Protein AF-A0A1V9YUQ1-F1 (afdb_monomer)

Organism: Achlya hypogyna (NCBI:txid1202772)

Mean predicted aligned error: 19.49 Å

Secondary structure (DSSP, 8-state):
---PPPPPPP-PPPPPPPPPPPPPPP---------------------PPEEEE-B--STT--EEEE-TTS-EEEE---SSTTTEEEE--GGGSEEEEEETTEEEEEETTEEEEESSPPSSGGGG-EEEETTTTEEEETTTTTEEEEE-S-STT-BEEEEE--TT-GGG-EEEETTTTEEEESS-TTEEEEE-TTT--EEEEE--TT-GGG--EEEETT--S---------------------PPPPPPPPPPPPPPPPPPPPPPPPPPPPP-----PPPPPPP--------------

pLDDT: mean 73.44, std 23.53, range [33.31, 98.56]

Solvent-accessible surface area (backbone atoms only — not comparable to full-atom values): 19400 Å² total; per-residue (Å²): 137,89,81,89,77,83,79,84,80,83,79,79,78,83,82,78,76,86,76,80,73,81,76,75,79,75,82,72,78,77,73,71,74,74,70,75,68,79,80,73,72,69,70,86,66,79,89,74,59,56,68,46,66,53,70,50,90,64,95,81,55,32,14,49,25,48,46,98,87,68,47,82,42,82,36,81,71,55,94,44,83,48,23,46,44,72,50,67,63,60,53,73,43,53,25,36,44,25,49,85,86,22,36,44,29,40,60,89,61,49,45,34,56,38,75,64,84,60,98,42,80,43,19,36,30,30,22,53,18,83,86,80,14,32,44,26,32,56,57,55,84,54,17,19,42,25,55,77,37,99,48,82,71,15,45,40,40,56,39,80,65,51,97,84,44,64,54,32,27,45,41,77,38,82,91,56,18,31,39,24,31,60,87,45,63,60,34,17,48,25,46,38,89,85,79,30,26,44,22,27,32,72,64,47,81,82,40,68,56,30,33,44,47,80,43,59,72,79,62,72,83,65,80,75,79,76,84,76,87,73,90,74,92,80,83,91,79,86,89,81,92,80,81,83,82,86,81,81,86,81,82,80,87,78,82,85,82,80,85,80,87,78,81,87,79,83,80,83,78,89,78,86,82,83,86,76,90,81,82,88,82,85,83,80,87,78,89,80,88,83,82,85,78,88,82,89,130

Nearest PDB structures (foldseek):
  4d0z-assembly5_F  TM=8.436E-01  e=1.041E-06  Homo sapiens
  6nqt-assembly1_A  TM=8.302E-01  e=8.835E-07  Homo sapiens
  3d7w-assembly1_B  TM=7.126E-01  e=7.098E-07  Viscum album
  2r9k-assembly1_B  TM=7.081E-01  e=2.789E-06  Viscum album
  8v9q-assembly1_A  TM=7.950E-01  e=8.335E-06  Mus musculus

InterPro domains:
  IPR000772 Ricin B, lectin domain [PF00652] (132-212)
  IPR035992 Ricin B-like lectins [SSF50370] (126-214)

Foldseek 3Di:
DDDDDDDDDDDDDDDDDDDDDPPDPDDDPPPPPPPPPPPCLPPPPDFDWDKDWAWDDDDVIWTFFADPVRDTDTHHDDPDPRGIDTDGQQQPFKKWKALVQWTFFADQWFTFTGNDDHPDPQRRIWGQHQVLQWIFGRVHSGFTWFQPAPDAQTAIITHRDDSPDQRRHWHADPVLQWIARPVRRQWTWFQDPPPRHIGTHGDDSPDSRGHMDIGGPPPPPDPPVPPPPDDDDDDDDDDDDDDDDDDDDDDDDDDDDDDDDDDDDDDDDDDDDDDDDDDDDDDDDDDDDDDDDDDDD

Sequence (297 aa):
MPAQTPLPRATLPPTPAPSESPRLPEARPTTQMATAAPRHMYPIEVVTAATGILISHGRGAKCIGISDDGSVTLTMCGFGPTTIFSLRAVGTEEVVVRQGAATLVNDYGLLRVTTAQPPSVDAGLWFFDVLARTVRSKANGDACLELVVDAVGGLVETRLCDASNVMQQWLYNDRTGQFSHFLKAVMCLSTNVRTRGLEVQFCNAHASAQRWTIDLVHATRGASVDGDDSGEDDDGQREATKTPPPQPPTPAPDTPPVAAELPPRLTPSPAEVKTTPIPPVTVVSRATSIECKDNVH

Radius of gyration: 36.29 Å; Cα contacts (8 Å, |Δi|>4): 405; chains: 1; bounding box: 76×79×139 Å

Structure (mmCIF, N/CA/C/O backbone):
data_AF-A0A1V9YUQ1-F1
#
_entry.id   AF-A0A1V9YUQ1-F1
#
loop_
_atom_site.group_PDB
_atom_site.id
_atom_site.type_symbol
_atom_site.label_atom_id
_atom_site.label_alt_id
_atom_site.label_comp_id
_atom_site.label_asym_id
_atom_site.label_entity_id
_atom_site.label_seq_id
_atom_site.pdbx_PDB_ins_code
_atom_site.Cartn_x
_atom_site.Cartn_y
_atom_site.Cartn_z
_atom_site.occupancy
_atom_site.B_iso_or_equiv
_atom_site.auth_seq_id
_atom_site.auth_comp_id
_atom_site.auth_asym_id
_atom_site.auth_atom_id
_atom_site.pdbx_PDB_model_num
ATOM 1 N N . MET A 1 1 ? -11.811 15.354 101.390 1.00 39.78 1 MET A N 1
ATOM 2 C CA . MET A 1 1 ? -10.870 16.473 101.149 1.00 39.78 1 MET A CA 1
ATOM 3 C C . MET A 1 1 ? -9.455 15.896 101.214 1.00 39.78 1 MET A C 1
ATOM 5 O O . MET A 1 1 ? -9.250 15.017 102.040 1.00 39.78 1 MET A O 1
ATOM 9 N N . PRO A 1 2 ? -8.565 16.237 100.270 1.00 49.75 2 PRO A N 1
ATOM 10 C CA . PRO A 1 2 ? -7.608 15.305 99.666 1.00 49.75 2 PRO A CA 1
ATOM 11 C C . PRO A 1 2 ? -6.228 15.303 100.341 1.00 49.75 2 PRO A C 1
ATOM 13 O O . PRO A 1 2 ? -5.816 16.306 100.910 1.00 49.75 2 PRO A O 1
ATOM 16 N N . ALA A 1 3 ? -5.474 14.217 100.175 1.00 48.25 3 ALA A N 1
ATOM 17 C CA . ALA A 1 3 ? -4.014 14.240 100.237 1.00 48.25 3 ALA A CA 1
ATOM 18 C C . ALA A 1 3 ? -3.486 13.290 99.156 1.00 48.25 3 ALA A C 1
ATOM 20 O O . ALA A 1 3 ? -3.686 12.079 99.216 1.00 48.25 3 ALA A O 1
ATOM 21 N N . GLN A 1 4 ? -2.915 13.880 98.108 1.00 51.59 4 GLN A N 1
ATOM 22 C CA . GLN A 1 4 ? -2.405 13.193 96.926 1.00 51.59 4 GLN A CA 1
ATOM 23 C C . GLN A 1 4 ? -1.169 12.368 97.295 1.00 51.59 4 GLN A C 1
ATOM 25 O O . GLN A 1 4 ? -0.211 12.890 97.861 1.00 51.59 4 GLN A O 1
ATOM 30 N N . THR A 1 5 ? -1.189 11.079 96.967 1.00 60.31 5 THR A N 1
ATOM 31 C CA . THR A 1 5 ? -0.031 10.188 97.085 1.00 60.31 5 THR A CA 1
ATOM 32 C C . THR A 1 5 ? 0.777 10.242 95.779 1.00 60.31 5 THR A C 1
ATOM 34 O O . THR A 1 5 ? 0.167 10.173 94.710 1.00 60.31 5 THR A O 1
ATOM 37 N N . PRO A 1 6 ? 2.117 10.371 95.809 1.00 63.19 6 PRO A N 1
ATOM 38 C CA . PRO A 1 6 ? 2.912 10.505 94.590 1.00 63.19 6 PRO A CA 1
ATOM 39 C C . PRO A 1 6 ? 3.039 9.166 93.853 1.00 63.19 6 PRO A C 1
ATOM 41 O O . PRO A 1 6 ? 3.346 8.141 94.460 1.00 63.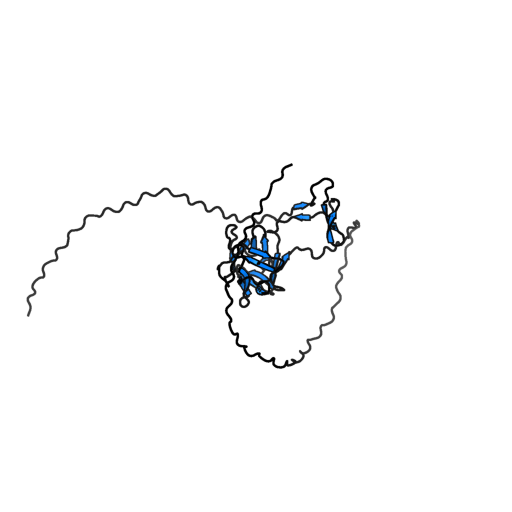19 6 PRO A O 1
ATOM 44 N N . LEU A 1 7 ? 2.848 9.186 92.533 1.00 65.62 7 LEU A N 1
ATOM 45 C CA . LEU A 1 7 ? 3.138 8.058 91.644 1.00 65.62 7 LEU A CA 1
ATOM 46 C C . LEU A 1 7 ? 4.659 7.807 91.554 1.00 65.62 7 LEU A C 1
ATOM 48 O O . LEU A 1 7 ? 5.429 8.769 91.473 1.00 65.62 7 LEU A O 1
ATOM 52 N N . PRO A 1 8 ? 5.114 6.541 91.518 1.00 63.94 8 PRO A N 1
ATOM 53 C CA . PRO A 1 8 ? 6.518 6.217 91.312 1.00 63.94 8 PRO A CA 1
ATOM 54 C C . PRO A 1 8 ? 6.967 6.527 89.876 1.00 63.94 8 PRO A C 1
ATOM 56 O O . PRO A 1 8 ? 6.250 6.317 88.898 1.00 63.94 8 PRO A O 1
ATOM 59 N N . ARG A 1 9 ? 8.192 7.047 89.782 1.00 57.47 9 ARG A N 1
ATOM 60 C CA . ARG A 1 9 ? 8.869 7.498 88.562 1.00 57.47 9 ARG A CA 1
ATOM 61 C C . ARG A 1 9 ? 9.203 6.312 87.653 1.00 57.47 9 ARG A C 1
ATOM 63 O O . ARG A 1 9 ? 9.803 5.341 88.103 1.00 57.47 9 ARG A O 1
ATOM 70 N N . ALA A 1 10 ? 8.845 6.429 86.377 1.00 53.06 10 ALA A N 1
ATOM 71 C CA . ALA A 1 10 ? 9.145 5.452 85.337 1.00 53.06 10 ALA A CA 1
ATOM 72 C C . ALA A 1 10 ? 10.662 5.265 85.148 1.00 53.06 10 ALA A C 1
ATOM 74 O O . ALA A 1 10 ? 11.395 6.231 84.923 1.00 53.06 10 ALA A O 1
ATOM 75 N N . THR A 1 11 ? 11.119 4.016 85.212 1.00 60.09 11 THR A N 1
ATOM 76 C CA . THR A 1 11 ? 12.475 3.606 84.840 1.00 60.09 11 THR A CA 1
ATOM 77 C C . THR A 1 11 ? 12.542 3.491 83.317 1.00 60.09 11 THR A C 1
ATOM 79 O O . THR A 1 11 ? 11.836 2.676 82.725 1.00 60.09 11 THR A O 1
ATOM 82 N N . LEU A 1 12 ? 13.354 4.330 82.672 1.00 62.16 12 LEU A N 1
ATOM 83 C CA . LEU A 1 12 ? 13.629 4.237 81.237 1.00 62.16 12 LEU A CA 1
ATOM 84 C C . LEU A 1 12 ? 14.420 2.948 80.933 1.00 62.16 12 LEU A C 1
ATOM 86 O O . LEU A 1 12 ? 15.322 2.606 81.703 1.00 62.16 12 LEU A O 1
ATOM 90 N N . PRO A 1 13 ? 14.121 2.237 79.831 1.00 69.38 13 PRO A N 1
ATOM 91 C CA . PRO A 1 13 ? 14.938 1.117 79.379 1.00 69.38 13 PRO A CA 1
ATOM 92 C C . PRO A 1 13 ? 16.321 1.600 78.900 1.00 69.38 13 PRO A C 1
ATOM 94 O O . PRO A 1 13 ? 16.459 2.754 78.483 1.00 69.38 13 PRO A O 1
ATOM 97 N N . PRO A 1 14 ? 17.351 0.736 78.951 1.00 66.25 14 PRO A N 1
ATOM 98 C CA . PRO A 1 14 ? 18.697 1.085 78.513 1.00 66.25 14 PRO A CA 1
ATOM 99 C C . PRO A 1 14 ? 18.729 1.421 77.018 1.00 66.25 14 PRO A C 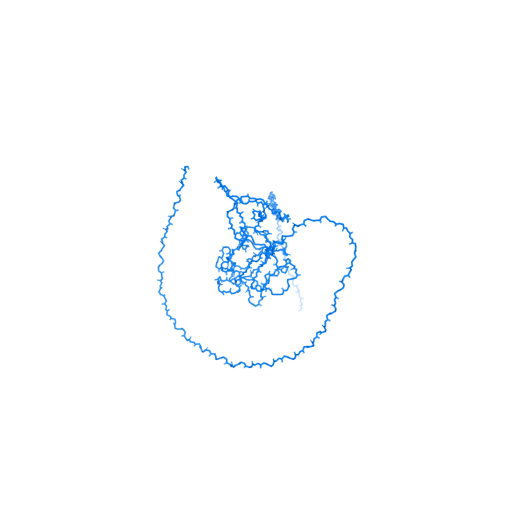1
ATOM 101 O O . PRO A 1 14 ? 18.134 0.728 76.192 1.00 66.25 14 PRO A O 1
ATOM 104 N N . THR A 1 15 ? 19.460 2.484 76.687 1.00 65.31 15 THR A N 1
ATOM 105 C CA . THR A 1 15 ? 19.772 2.909 75.321 1.00 65.31 15 THR A CA 1
ATOM 106 C C . THR A 1 15 ? 20.403 1.752 74.535 1.00 65.31 15 THR A C 1
ATOM 108 O O . THR A 1 15 ? 21.435 1.233 74.971 1.00 65.31 15 THR A O 1
ATOM 111 N N . PRO A 1 16 ? 19.837 1.331 73.390 1.00 60.31 16 PRO A N 1
ATOM 112 C CA . PRO A 1 16 ? 20.486 0.350 72.532 1.00 60.31 16 PRO A CA 1
ATOM 113 C C . PRO A 1 16 ? 21.772 0.932 71.930 1.00 60.31 16 PRO A C 1
ATOM 115 O O . PRO A 1 16 ? 21.834 2.106 71.561 1.00 60.31 16 PRO A O 1
ATOM 118 N N . ALA A 1 17 ? 22.804 0.091 71.851 1.00 65.56 17 ALA A N 1
ATOM 119 C CA . ALA A 1 17 ? 24.072 0.399 71.199 1.00 65.56 17 ALA A CA 1
ATOM 120 C C . ALA A 1 17 ? 23.855 0.837 69.734 1.00 65.56 17 ALA A C 1
ATOM 122 O O . ALA A 1 17 ? 22.891 0.390 69.104 1.00 65.56 17 ALA A O 1
ATOM 123 N N . PRO A 1 18 ? 24.732 1.690 69.170 1.00 57.03 18 PRO A N 1
ATOM 124 C CA . PRO A 1 18 ? 24.619 2.101 67.778 1.00 57.03 18 PRO A CA 1
ATOM 125 C C . PRO A 1 18 ? 24.719 0.873 66.867 1.00 57.03 18 PRO A C 1
ATOM 127 O O . PRO A 1 18 ? 25.735 0.182 66.842 1.00 57.03 18 PRO A O 1
ATOM 130 N N . SER A 1 19 ? 23.641 0.607 66.129 1.00 53.19 19 SER A N 1
ATOM 131 C CA . SER A 1 19 ? 23.635 -0.356 65.033 1.00 53.19 19 SER A CA 1
ATOM 132 C C . SER A 1 19 ? 24.615 0.134 63.974 1.00 53.19 19 SER A C 1
ATOM 134 O O . SER A 1 19 ? 24.441 1.228 63.437 1.00 53.19 19 SER A O 1
ATOM 136 N N . GLU A 1 20 ? 25.638 -0.666 63.676 1.00 57.38 20 GLU A N 1
ATOM 137 C CA . GLU A 1 20 ? 26.467 -0.479 62.489 1.00 57.38 20 GLU A CA 1
ATOM 138 C C . GLU A 1 20 ? 25.556 -0.341 61.265 1.00 57.38 20 GLU A C 1
ATOM 140 O O . GLU A 1 20 ? 24.710 -1.198 60.992 1.00 57.38 20 GLU A O 1
ATOM 145 N N . SER A 1 21 ? 25.713 0.768 60.543 1.00 53.78 21 SER A N 1
ATOM 146 C CA . SER A 1 21 ? 25.089 0.963 59.241 1.00 53.78 21 SER A CA 1
ATOM 147 C C . SER A 1 21 ? 25.505 -0.178 58.308 1.00 53.78 21 SER A C 1
ATOM 149 O O . SER A 1 21 ? 26.702 -0.477 58.225 1.00 53.78 21 SER A O 1
ATOM 151 N N . PRO A 1 22 ? 24.572 -0.788 57.556 1.00 50.66 22 PRO A N 1
ATOM 152 C CA . PRO A 1 22 ? 24.933 -1.718 56.500 1.00 50.66 22 PRO A CA 1
ATOM 153 C C . PRO A 1 22 ? 25.871 -1.003 55.529 1.00 50.66 22 PRO A C 1
ATOM 155 O O . PRO A 1 22 ? 25.508 0.020 54.942 1.00 50.66 22 PRO A O 1
ATOM 158 N N . ARG A 1 23 ? 27.098 -1.514 55.382 1.00 51.88 23 ARG A N 1
ATOM 159 C CA . ARG A 1 23 ? 27.998 -1.052 54.325 1.00 51.88 23 ARG A CA 1
ATOM 160 C C . ARG A 1 23 ? 27.291 -1.274 52.996 1.00 51.88 23 ARG A C 1
ATOM 162 O O . ARG A 1 23 ? 26.879 -2.391 52.685 1.00 51.88 23 ARG A O 1
ATOM 169 N N . LEU A 1 24 ? 27.139 -0.183 52.253 1.00 50.16 24 LEU A N 1
ATOM 170 C CA . LEU A 1 24 ? 26.674 -0.186 50.877 1.00 50.16 24 LEU A CA 1
ATOM 171 C C . LEU A 1 24 ? 27.524 -1.207 50.097 1.00 50.16 24 LEU A C 1
ATOM 173 O O . LEU A 1 24 ? 28.753 -1.130 50.193 1.00 50.16 24 LEU A O 1
ATOM 177 N N . PRO A 1 25 ? 26.928 -2.169 49.372 1.00 51.88 25 PRO A N 1
ATOM 178 C CA . PRO A 1 25 ? 27.709 -3.040 48.514 1.00 51.88 25 PRO A CA 1
ATOM 179 C C . PRO A 1 25 ? 28.476 -2.180 47.511 1.00 51.88 25 PRO A C 1
ATOM 181 O O . PRO A 1 25 ? 27.928 -1.266 46.891 1.00 51.88 25 PRO A O 1
ATOM 184 N N . GLU A 1 26 ? 29.767 -2.472 47.421 1.00 53.81 26 GLU A N 1
ATOM 185 C CA . GLU A 1 26 ? 30.719 -1.850 46.520 1.00 53.81 26 GLU A CA 1
ATOM 186 C C . GLU A 1 26 ? 30.150 -1.831 45.100 1.00 53.81 26 GLU A C 1
ATOM 188 O O . GLU A 1 26 ? 29.621 -2.834 44.610 1.00 53.81 26 GLU A O 1
ATOM 193 N N . ALA A 1 27 ? 30.181 -0.649 44.480 1.00 48.31 27 ALA A N 1
ATOM 194 C CA . ALA A 1 27 ? 29.613 -0.412 43.167 1.00 48.31 27 ALA A CA 1
ATOM 195 C C . ALA A 1 27 ? 30.176 -1.435 42.176 1.00 48.31 27 ALA A C 1
ATOM 197 O O . ALA A 1 27 ? 31.354 -1.407 41.816 1.00 48.31 27 ALA A O 1
ATOM 198 N N . ARG A 1 28 ? 29.309 -2.350 41.732 1.00 47.81 28 ARG A N 1
ATOM 199 C CA . ARG A 1 28 ? 29.581 -3.223 40.594 1.00 47.81 28 ARG A CA 1
ATOM 200 C C . ARG A 1 28 ? 30.016 -2.322 39.429 1.00 47.81 28 ARG A C 1
ATOM 202 O O . ARG A 1 28 ? 29.334 -1.323 39.186 1.00 47.81 28 ARG A O 1
ATOM 209 N N . PRO A 1 29 ? 31.111 -2.646 38.715 1.00 45.50 29 PRO A N 1
ATOM 210 C CA . PRO A 1 29 ? 31.545 -1.858 37.574 1.00 45.50 29 PRO A CA 1
ATOM 211 C C . PRO A 1 29 ? 30.368 -1.707 36.621 1.00 45.50 29 PRO A C 1
ATOM 213 O O . PRO A 1 29 ? 29.722 -2.696 36.258 1.00 45.50 29 PRO A O 1
ATOM 216 N N . THR A 1 30 ? 30.068 -0.451 36.301 1.00 45.38 30 THR A N 1
ATOM 217 C CA . THR A 1 30 ? 29.031 -0.028 35.373 1.00 45.38 30 THR A CA 1
ATOM 218 C C . THR A 1 30 ? 29.108 -0.937 34.158 1.00 45.38 30 THR A C 1
ATOM 220 O O . THR A 1 30 ? 30.050 -0.854 33.371 1.00 45.38 30 THR A O 1
ATOM 223 N N . THR A 1 31 ? 28.144 -1.851 34.028 1.00 45.00 31 THR A N 1
ATOM 224 C CA . THR A 1 31 ? 27.883 -2.477 32.738 1.00 45.00 31 THR A CA 1
ATOM 225 C C . THR A 1 31 ? 27.603 -1.299 31.834 1.00 45.00 31 THR A C 1
ATOM 227 O O . THR A 1 31 ? 26.637 -0.573 32.074 1.00 45.00 31 THR A O 1
ATOM 230 N N . GLN A 1 32 ? 28.537 -1.033 30.916 1.00 43.88 32 GLN A N 1
ATOM 231 C CA . GLN A 1 32 ? 28.384 -0.036 29.872 1.00 43.88 32 GLN A CA 1
ATOM 232 C C . GLN A 1 32 ? 26.942 -0.135 29.407 1.00 43.88 32 GLN A C 1
ATOM 234 O O . GLN A 1 32 ? 26.506 -1.212 28.994 1.00 43.88 32 GLN A O 1
ATOM 239 N N . MET A 1 33 ? 26.193 0.961 29.557 1.00 42.88 33 MET A N 1
ATOM 240 C CA . MET A 1 33 ? 24.955 1.118 28.820 1.00 42.88 33 MET A CA 1
ATOM 241 C C . MET A 1 33 ? 25.338 0.773 27.393 1.00 42.88 33 MET A C 1
ATOM 243 O O . MET A 1 33 ? 26.149 1.486 26.799 1.00 42.88 33 MET A O 1
ATOM 247 N N . ALA A 1 34 ? 24.854 -0.372 26.907 1.00 39.72 34 ALA A N 1
ATOM 248 C CA . ALA A 1 34 ? 24.911 -0.683 25.500 1.00 39.72 34 ALA A CA 1
ATOM 249 C C . ALA A 1 34 ? 24.318 0.555 24.852 1.00 39.72 34 ALA A C 1
ATOM 251 O O . ALA A 1 34 ? 23.151 0.883 25.082 1.00 39.72 34 ALA A O 1
ATOM 252 N N . THR A 1 35 ? 25.189 1.327 24.209 1.00 38.41 35 THR A N 1
ATOM 253 C CA . THR A 1 35 ? 24.817 2.518 23.479 1.00 38.41 35 THR A CA 1
ATOM 254 C C . THR A 1 35 ? 23.703 2.035 22.583 1.00 38.41 35 THR A C 1
ATOM 256 O O . THR A 1 35 ? 23.938 1.152 21.757 1.00 38.41 35 THR A O 1
ATOM 259 N N . ALA A 1 36 ? 22.472 2.483 22.848 1.00 41.97 36 ALA A N 1
ATOM 260 C CA . ALA A 1 36 ? 21.371 2.207 21.954 1.00 41.97 36 ALA A CA 1
ATOM 261 C C . ALA A 1 36 ? 21.895 2.649 20.597 1.00 41.97 36 ALA A C 1
ATOM 263 O O . ALA A 1 36 ? 22.231 3.827 20.431 1.00 41.97 36 ALA A O 1
ATOM 264 N N . ALA A 1 37 ? 22.115 1.674 19.711 1.00 39.34 37 ALA A N 1
ATOM 265 C CA . ALA A 1 37 ? 22.625 1.947 18.387 1.00 39.34 37 ALA A CA 1
ATOM 266 C C . ALA A 1 37 ? 21.769 3.092 17.840 1.00 39.34 37 ALA A C 1
ATOM 268 O O . ALA A 1 37 ? 20.546 3.058 18.051 1.00 39.34 37 ALA A O 1
ATOM 269 N N . PRO A 1 38 ? 22.374 4.133 17.245 1.00 38.69 38 PRO A N 1
ATOM 270 C CA . PRO A 1 38 ? 21.596 5.199 16.646 1.00 38.69 38 PRO A CA 1
ATOM 271 C C . PRO A 1 38 ? 20.574 4.511 15.751 1.00 38.69 38 PRO A C 1
ATOM 273 O O . PRO A 1 38 ? 20.952 3.751 14.858 1.00 38.69 38 PRO A O 1
ATOM 276 N N . ARG A 1 39 ? 19.283 4.665 16.082 1.00 39.50 39 ARG A N 1
ATOM 277 C CA . ARG A 1 39 ? 18.199 4.168 15.242 1.00 39.50 39 ARG A CA 1
ATOM 278 C C . ARG A 1 39 ? 18.417 4.883 13.930 1.00 39.50 39 ARG A C 1
ATOM 280 O O . ARG A 1 39 ? 18.200 6.090 13.860 1.00 39.50 39 ARG A O 1
ATOM 287 N N . HIS A 1 40 ? 18.998 4.160 12.980 1.00 38.50 40 HIS A N 1
ATOM 288 C CA . HIS A 1 40 ? 19.374 4.672 11.683 1.00 38.50 40 HIS A CA 1
ATOM 289 C C . HIS A 1 40 ? 18.058 5.061 11.022 1.00 38.50 40 HIS A C 1
ATOM 291 O O . HIS A 1 40 ? 17.360 4.239 10.438 1.00 38.50 40 HIS A O 1
ATOM 297 N N . MET A 1 41 ? 17.674 6.321 11.211 1.00 39.66 41 MET A N 1
ATOM 298 C CA . MET A 1 41 ? 16.834 7.033 10.278 1.00 39.66 41 MET A CA 1
ATOM 299 C C . MET A 1 41 ? 17.629 6.922 8.988 1.00 39.66 41 MET A C 1
ATOM 301 O O . MET A 1 41 ? 18.693 7.534 8.862 1.00 39.66 41 MET A O 1
ATOM 305 N N . TYR A 1 42 ? 17.233 5.983 8.128 1.00 44.66 42 TYR A N 1
ATOM 306 C CA . TYR A 1 42 ? 17.828 5.899 6.811 1.00 44.66 42 TYR A CA 1
ATOM 307 C C . TYR A 1 42 ? 17.657 7.300 6.225 1.00 44.66 42 TYR A C 1
ATOM 309 O O . TYR A 1 42 ? 16.532 7.812 6.232 1.00 44.66 42 TYR A O 1
ATOM 317 N N . PRO A 1 43 ? 18.747 7.987 5.839 1.00 41.56 43 PRO A N 1
ATOM 318 C CA . PRO A 1 43 ? 18.586 9.209 5.079 1.00 41.56 43 PRO A CA 1
ATOM 319 C C . PRO A 1 43 ? 17.680 8.864 3.900 1.00 41.56 43 PRO A C 1
ATOM 321 O O . PRO A 1 43 ? 17.767 7.756 3.368 1.00 41.56 43 PRO A O 1
ATOM 324 N N . ILE A 1 44 ? 16.781 9.781 3.543 1.00 49.72 44 ILE A N 1
ATOM 325 C CA . ILE A 1 44 ? 16.002 9.680 2.312 1.00 49.72 44 ILE A CA 1
ATOM 326 C C . ILE A 1 44 ? 17.039 9.694 1.188 1.00 49.72 44 ILE A C 1
ATOM 328 O O . ILE A 1 44 ? 17.474 10.753 0.736 1.00 49.72 44 ILE A O 1
ATOM 332 N N . GLU A 1 45 ? 17.550 8.517 0.835 1.00 55.22 45 GLU A N 1
ATOM 333 C CA . GLU A 1 45 ? 18.467 8.360 -0.272 1.00 55.22 45 GLU A CA 1
ATOM 334 C C . GLU A 1 45 ? 17.693 8.789 -1.507 1.00 55.22 45 GLU A C 1
ATOM 336 O O . GLU A 1 45 ? 16.548 8.380 -1.721 1.00 55.22 45 GLU A O 1
ATOM 341 N N . VAL A 1 46 ? 18.295 9.683 -2.291 1.00 57.31 46 VAL A N 1
ATOM 342 C CA . VAL A 1 46 ? 17.729 10.087 -3.572 1.00 57.31 46 VAL A CA 1
ATOM 343 C C . VAL A 1 46 ? 17.464 8.804 -4.349 1.00 57.31 46 VAL A C 1
ATOM 345 O O . VAL A 1 46 ? 18.397 8.046 -4.620 1.00 57.31 46 VAL A O 1
ATOM 348 N N . VAL A 1 47 ? 16.192 8.541 -4.657 1.00 58.22 47 VAL A N 1
ATOM 349 C CA . VAL A 1 47 ? 15.783 7.324 -5.359 1.00 58.22 47 VAL A CA 1
ATOM 350 C C . VAL A 1 47 ? 16.393 7.373 -6.756 1.00 58.22 47 VAL A C 1
ATOM 352 O O . VAL A 1 47 ? 15.870 8.016 -7.666 1.00 58.22 47 VAL A O 1
ATOM 355 N N . THR A 1 48 ? 17.539 6.721 -6.920 1.00 65.06 48 THR A N 1
ATOM 356 C CA . THR A 1 48 ? 18.210 6.578 -8.207 1.00 65.06 48 THR A CA 1
ATOM 357 C C . THR A 1 48 ? 17.706 5.297 -8.854 1.00 65.06 48 THR A C 1
ATOM 359 O O . THR A 1 48 ? 17.765 4.216 -8.273 1.00 65.06 48 THR A O 1
ATOM 362 N N . ALA A 1 49 ? 17.136 5.425 -10.049 1.00 73.19 49 ALA A N 1
ATOM 363 C CA . ALA A 1 49 ? 16.709 4.277 -10.831 1.00 73.19 49 ALA A CA 1
ATOM 364 C C . ALA A 1 49 ? 17.854 3.873 -11.760 1.00 73.19 49 ALA A C 1
ATOM 366 O O . ALA A 1 49 ? 18.359 4.704 -12.519 1.00 73.19 49 ALA A O 1
ATOM 367 N N . ALA A 1 50 ? 18.262 2.607 -11.708 1.00 81.12 50 ALA A N 1
ATOM 368 C CA . ALA A 1 50 ? 19.191 2.079 -12.694 1.00 81.12 50 ALA A CA 1
ATOM 369 C C . ALA A 1 50 ? 18.433 1.906 -14.013 1.00 81.12 50 ALA A C 1
ATOM 371 O O . ALA A 1 50 ? 17.445 1.176 -14.066 1.00 81.12 50 ALA A O 1
ATOM 372 N N . THR A 1 51 ? 18.885 2.572 -15.069 1.00 86.88 51 THR A N 1
ATOM 373 C CA . THR A 1 51 ? 18.272 2.474 -16.397 1.00 86.88 51 THR A CA 1
ATOM 374 C C . THR A 1 51 ? 19.156 1.635 -17.307 1.00 86.88 51 THR A C 1
ATOM 376 O O . THR A 1 51 ? 20.366 1.855 -17.374 1.00 86.88 51 THR A O 1
ATOM 379 N N . GLY A 1 52 ? 18.573 0.666 -18.009 1.00 90.75 52 GLY A N 1
ATOM 380 C CA . GLY A 1 52 ? 19.335 -0.222 -18.878 1.00 90.75 52 GLY A CA 1
ATOM 381 C C . GLY A 1 52 ? 18.484 -1.243 -19.619 1.00 90.75 52 GLY A C 1
ATOM 382 O O . GLY A 1 52 ? 17.261 -1.156 -19.659 1.00 90.75 52 GLY A O 1
ATOM 383 N N . ILE A 1 53 ? 19.161 -2.216 -20.220 1.00 92.81 53 ILE A N 1
ATOM 384 C CA . ILE A 1 53 ? 18.554 -3.291 -21.008 1.00 92.81 53 ILE A CA 1
ATOM 385 C C . ILE A 1 53 ? 18.561 -4.602 -20.213 1.00 92.81 53 ILE A C 1
ATOM 387 O O . ILE A 1 53 ? 19.539 -4.928 -19.539 1.00 92.81 53 ILE A O 1
ATOM 391 N N . LEU A 1 54 ? 17.476 -5.373 -20.298 1.00 92.50 54 LEU A N 1
ATOM 392 C CA . LEU A 1 54 ? 17.357 -6.694 -19.670 1.00 92.50 54 LEU A CA 1
ATOM 393 C C . LEU A 1 54 ? 17.693 -7.769 -20.706 1.00 92.50 54 LEU A C 1
ATOM 395 O O . LEU A 1 54 ? 16.932 -7.966 -21.652 1.00 92.50 54 LEU A O 1
ATOM 399 N N . ILE A 1 55 ? 18.827 -8.453 -20.535 1.00 94.25 55 ILE A N 1
ATOM 400 C CA . ILE A 1 55 ? 19.389 -9.382 -21.526 1.00 94.25 55 ILE A CA 1
ATOM 401 C C . ILE A 1 55 ? 19.278 -10.830 -21.033 1.00 94.25 55 ILE A C 1
ATOM 403 O O . ILE A 1 55 ? 19.693 -11.149 -19.920 1.00 94.25 55 ILE A O 1
ATOM 407 N N . SER A 1 56 ? 18.783 -11.736 -21.878 1.00 93.00 56 SER A N 1
ATOM 408 C CA . SER A 1 56 ? 18.827 -13.177 -21.615 1.00 93.00 56 SER A CA 1
ATOM 409 C C . SER A 1 56 ? 20.265 -13.703 -21.688 1.00 93.00 56 SER A C 1
ATOM 411 O O . SER A 1 56 ? 20.977 -13.415 -22.653 1.00 93.00 56 SER A O 1
ATOM 413 N N . HIS A 1 57 ? 20.673 -14.556 -20.752 1.00 91.12 57 HIS A N 1
ATOM 414 C CA . HIS A 1 57 ? 21.988 -15.195 -20.802 1.00 91.12 57 HIS A CA 1
ATOM 415 C C . HIS A 1 57 ? 22.015 -16.3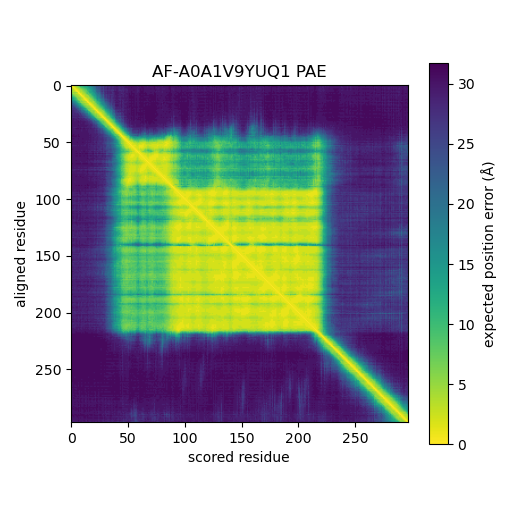63 -21.810 1.00 91.12 57 HIS A C 1
ATOM 417 O O . HIS A 1 57 ? 21.169 -17.253 -21.745 1.00 91.12 57 HIS A O 1
ATOM 423 N N . GLY A 1 58 ? 22.991 -16.388 -22.728 1.00 88.38 58 GLY A N 1
ATOM 424 C CA . GLY A 1 58 ? 23.196 -17.504 -23.663 1.00 88.38 58 GLY A CA 1
ATOM 425 C C . GLY A 1 58 ? 23.736 -17.100 -25.040 1.00 88.38 58 GLY A C 1
ATOM 426 O O . GLY A 1 58 ? 23.865 -15.920 -25.368 1.00 88.38 58 GLY A O 1
ATOM 427 N N . ARG A 1 59 ? 24.053 -18.100 -25.877 1.00 85.94 59 ARG A N 1
ATOM 428 C CA . ARG A 1 59 ? 24.402 -17.868 -27.290 1.00 85.94 59 ARG A CA 1
ATOM 429 C C . ARG A 1 59 ? 23.153 -17.395 -28.036 1.00 85.94 59 ARG A C 1
ATOM 431 O O . ARG A 1 59 ? 22.178 -18.132 -28.113 1.00 85.94 59 ARG A O 1
ATOM 438 N N . GLY A 1 60 ? 23.198 -16.180 -28.581 1.00 88.75 60 GLY A N 1
ATOM 439 C CA . GLY A 1 60 ? 22.044 -15.549 -29.235 1.00 88.75 60 GLY A CA 1
ATOM 440 C C . GLY A 1 60 ? 21.175 -14.711 -28.297 1.00 88.75 60 GLY A C 1
ATOM 441 O O . GLY A 1 60 ? 19.975 -14.602 -28.538 1.00 88.75 60 GLY A O 1
ATOM 442 N N . ALA A 1 61 ? 21.779 -14.149 -27.244 1.00 92.56 61 ALA A N 1
ATOM 443 C CA . ALA A 1 61 ? 21.141 -13.269 -26.274 1.00 92.56 61 ALA A CA 1
ATOM 444 C C . ALA A 1 61 ? 20.127 -12.297 -26.909 1.00 92.56 61 ALA A C 1
ATOM 446 O O . ALA A 1 61 ? 20.424 -11.589 -27.875 1.00 92.56 61 ALA A O 1
ATOM 447 N N . LYS A 1 62 ? 18.921 -12.288 -26.344 1.00 95.31 62 LYS A N 1
ATOM 448 C CA . LYS A 1 62 ? 17.822 -11.389 -26.684 1.00 95.31 62 LYS A CA 1
ATOM 449 C C . LYS A 1 62 ? 17.574 -10.442 -25.529 1.00 95.31 62 LYS A C 1
ATOM 451 O O . LYS A 1 62 ? 17.905 -10.751 -24.385 1.00 95.31 62 LYS A O 1
ATOM 456 N N . CYS A 1 63 ? 16.970 -9.309 -25.838 1.00 95.12 63 CYS A N 1
ATOM 457 C CA . CYS A 1 63 ? 16.526 -8.368 -24.832 1.00 95.12 63 CYS A CA 1
ATOM 458 C C . CYS A 1 63 ? 15.022 -8.490 -24.636 1.00 95.12 63 CYS A C 1
ATOM 460 O O . CYS A 1 63 ? 14.291 -8.794 -25.580 1.00 95.12 63 CYS A O 1
ATOM 462 N N . ILE A 1 64 ? 14.563 -8.232 -23.416 1.00 96.12 64 ILE A N 1
ATOM 463 C CA . ILE A 1 64 ? 13.156 -7.900 -23.207 1.00 96.12 64 ILE A CA 1
ATOM 464 C C . ILE A 1 64 ? 12.894 -6.581 -23.940 1.00 96.12 64 ILE A C 1
ATOM 466 O O . ILE A 1 64 ? 13.716 -5.667 -23.884 1.00 96.12 64 ILE A O 1
ATOM 470 N N . GLY A 1 65 ? 11.782 -6.502 -24.655 1.00 95.00 65 GLY A N 1
ATOM 471 C CA . GLY A 1 65 ? 11.329 -5.289 -25.312 1.00 95.00 65 GLY A CA 1
ATOM 472 C C . GLY A 1 65 ? 9.812 -5.178 -25.298 1.00 95.00 65 GLY A C 1
ATOM 473 O O . GLY A 1 65 ? 9.112 -6.135 -24.969 1.00 95.00 65 GLY A O 1
ATOM 474 N N . ILE A 1 66 ? 9.317 -3.998 -25.640 1.00 94.00 66 ILE A N 1
ATOM 475 C CA . ILE A 1 66 ? 7.900 -3.709 -25.832 1.00 94.00 66 ILE A CA 1
ATOM 476 C C . ILE A 1 66 ? 7.653 -3.599 -27.337 1.00 94.00 66 ILE A C 1
ATOM 478 O O . ILE A 1 66 ? 8.316 -2.823 -28.024 1.00 94.00 66 ILE A O 1
ATOM 482 N N . SER A 1 67 ? 6.732 -4.408 -27.845 1.00 91.81 67 SER A N 1
ATOM 483 C CA . SER A 1 67 ? 6.280 -4.358 -29.236 1.00 91.81 67 SER A CA 1
ATOM 484 C C . SER A 1 67 ? 5.349 -3.164 -29.473 1.00 91.81 67 SER A C 1
ATOM 486 O O . SER A 1 67 ? 4.840 -2.571 -28.524 1.00 91.81 67 SER A O 1
ATOM 488 N N . ASP A 1 68 ? 5.056 -2.849 -30.735 1.00 88.81 68 ASP A N 1
ATOM 489 C CA . ASP A 1 68 ? 4.180 -1.721 -31.103 1.00 88.81 68 ASP A CA 1
ATOM 490 C C . ASP A 1 68 ? 2.752 -1.835 -30.531 1.00 88.81 68 ASP A C 1
ATOM 492 O O . ASP A 1 68 ? 2.076 -0.833 -30.316 1.00 88.81 68 ASP A O 1
ATOM 496 N N . ASP A 1 69 ? 2.292 -3.056 -30.242 1.00 89.94 69 ASP A N 1
ATOM 497 C CA . ASP A 1 69 ? 1.001 -3.338 -29.602 1.00 89.94 69 ASP A CA 1
ATOM 498 C C . ASP A 1 69 ? 1.039 -3.262 -28.061 1.00 89.94 69 ASP A C 1
ATOM 500 O O . ASP A 1 69 ? 0.046 -3.557 -27.394 1.00 89.94 69 ASP A O 1
ATOM 504 N N . GLY A 1 70 ? 2.183 -2.887 -27.483 1.00 88.19 70 GLY A N 1
ATOM 505 C CA . GLY A 1 70 ? 2.405 -2.825 -26.041 1.00 88.19 70 GLY A CA 1
ATOM 506 C C . GLY A 1 70 ? 2.700 -4.174 -25.381 1.00 88.19 70 GLY A C 1
ATOM 507 O O . GLY A 1 70 ? 2.857 -4.229 -24.159 1.00 88.19 70 GLY A O 1
ATOM 508 N N . SER A 1 71 ? 2.785 -5.269 -26.143 1.00 92.38 71 SER A N 1
ATOM 509 C CA . SER A 1 71 ? 3.137 -6.580 -25.593 1.00 92.38 71 SER A CA 1
ATOM 510 C C . SER A 1 71 ? 4.619 -6.663 -25.221 1.00 92.38 71 SER A C 1
ATOM 512 O O . SER A 1 71 ? 5.490 -6.138 -25.915 1.00 92.38 71 SER A O 1
ATOM 514 N N . VAL A 1 72 ? 4.921 -7.362 -24.124 1.00 94.38 72 VAL A N 1
ATOM 515 C CA . VAL A 1 72 ? 6.304 -7.653 -23.724 1.00 94.38 72 VAL A CA 1
ATOM 516 C C . VAL A 1 72 ? 6.812 -8.853 -24.521 1.00 94.38 72 VAL A C 1
ATOM 518 O O . VAL A 1 72 ? 6.242 -9.942 -24.440 1.00 94.38 72 VAL A O 1
ATOM 521 N N . THR A 1 73 ? 7.893 -8.673 -25.277 1.00 94.69 73 THR A N 1
ATOM 522 C CA . THR A 1 73 ? 8.466 -9.694 -26.167 1.00 94.69 73 THR A CA 1
ATOM 523 C C . THR A 1 73 ? 9.979 -9.830 -25.997 1.00 94.69 73 THR A C 1
ATOM 525 O O . THR A 1 73 ? 10.643 -8.987 -25.396 1.00 94.69 73 THR A O 1
ATOM 528 N N . LEU A 1 74 ? 10.546 -10.929 -26.508 1.00 94.25 74 LEU A N 1
ATOM 529 C CA . LEU A 1 74 ? 11.995 -11.090 -26.644 1.00 94.25 74 LEU A CA 1
ATOM 530 C C . LEU A 1 74 ? 12.422 -10.608 -28.031 1.00 94.25 74 LEU A C 1
ATOM 532 O O . LEU A 1 74 ? 12.095 -11.231 -29.042 1.00 94.25 74 LEU A O 1
ATOM 536 N N . THR A 1 75 ? 13.187 -9.525 -28.074 1.00 93.50 75 THR A N 1
ATOM 537 C CA . THR A 1 75 ? 13.623 -8.867 -29.307 1.00 93.50 75 THR A CA 1
ATOM 538 C C . THR A 1 75 ? 15.148 -8.802 -29.409 1.00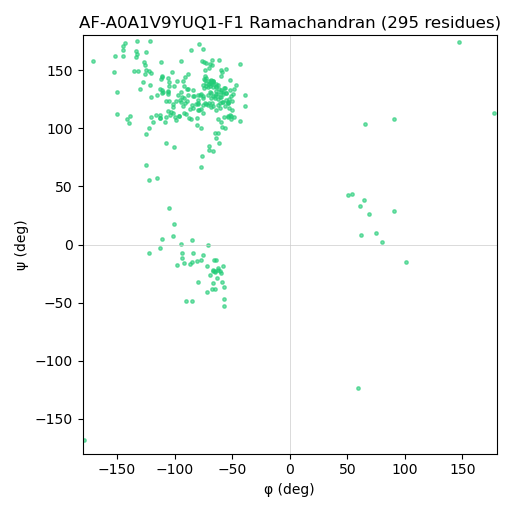 93.50 75 THR A C 1
ATOM 540 O O . THR A 1 75 ? 15.886 -9.235 -28.518 1.00 93.50 75 THR A O 1
ATOM 543 N N . MET A 1 76 ? 15.651 -8.319 -30.543 1.00 92.56 76 MET A N 1
ATOM 544 C CA . MET A 1 76 ? 17.066 -7.980 -30.668 1.00 92.56 76 MET A CA 1
ATOM 545 C C . MET A 1 76 ? 17.409 -6.834 -29.719 1.00 92.56 76 MET A C 1
ATOM 547 O O . MET A 1 76 ? 16.657 -5.875 -29.584 1.00 92.56 76 MET A O 1
ATOM 551 N N . CYS A 1 77 ? 18.558 -6.940 -29.061 1.00 92.44 77 CYS A N 1
ATOM 552 C CA . CYS A 1 77 ? 19.007 -5.905 -28.147 1.00 92.44 77 CYS A CA 1
ATOM 553 C C . CYS A 1 77 ? 19.277 -4.590 -28.878 1.00 92.44 77 CYS A C 1
ATOM 555 O O . CYS A 1 77 ? 20.020 -4.557 -29.857 1.00 92.44 77 CYS A O 1
ATOM 557 N N . GLY A 1 78 ? 18.696 -3.513 -28.357 1.00 89.88 78 GLY A N 1
ATOM 558 C CA . GLY A 1 78 ? 18.906 -2.147 -28.814 1.00 89.88 78 GLY A CA 1
ATOM 559 C C . GLY A 1 78 ? 18.868 -1.171 -27.641 1.00 89.88 78 GLY A C 1
ATOM 560 O O . GLY A 1 78 ? 18.500 -1.543 -26.528 1.00 89.88 78 GLY A O 1
ATOM 561 N N . PHE A 1 79 ? 19.232 0.082 -27.897 1.00 89.75 79 PHE A N 1
ATOM 562 C CA . PHE A 1 79 ? 19.180 1.178 -26.920 1.00 89.75 79 PHE A CA 1
ATOM 563 C C . PHE A 1 79 ? 18.003 2.126 -27.195 1.00 89.75 79 PHE A C 1
ATOM 565 O O . PHE A 1 79 ? 18.097 3.329 -26.977 1.00 89.75 79 PHE A O 1
ATOM 572 N N . GLY A 1 80 ? 16.906 1.583 -27.728 1.00 89.06 80 GLY A N 1
ATOM 573 C CA . GLY A 1 80 ? 15.683 2.334 -27.982 1.00 89.06 80 GLY A CA 1
ATOM 574 C C . GLY A 1 80 ? 14.772 2.390 -26.751 1.00 89.06 80 GLY A C 1
ATOM 575 O O . GLY A 1 80 ? 14.942 1.608 -25.812 1.00 89.06 80 GLY A O 1
ATOM 576 N N . PRO A 1 81 ? 13.753 3.264 -26.764 1.00 89.00 81 PRO A N 1
ATOM 577 C CA . PRO A 1 81 ? 12.796 3.390 -25.662 1.00 89.00 81 PRO A CA 1
ATOM 578 C C . PRO A 1 81 ? 11.980 2.111 -25.424 1.00 89.00 81 PRO A C 1
ATOM 580 O O . PRO A 1 81 ? 11.475 1.897 -24.330 1.00 89.00 81 PRO A O 1
ATOM 583 N N . THR A 1 82 ? 11.874 1.235 -26.426 1.00 91.75 82 THR A N 1
ATOM 584 C CA . THR A 1 82 ? 11.161 -0.044 -26.324 1.00 91.75 82 THR A CA 1
ATOM 585 C C . THR A 1 82 ? 11.975 -1.146 -25.651 1.00 91.75 82 THR A C 1
ATOM 587 O O . THR A 1 82 ? 11.407 -2.170 -25.290 1.00 91.75 82 THR A O 1
ATOM 590 N N . THR A 1 83 ? 13.287 -0.976 -25.477 1.00 92.44 83 THR A N 1
ATOM 591 C CA . THR A 1 83 ? 14.188 -1.994 -24.901 1.00 92.44 83 THR A CA 1
ATOM 592 C C . THR A 1 83 ? 14.937 -1.509 -23.663 1.00 92.44 83 THR A C 1
ATOM 594 O O . THR A 1 83 ? 15.608 -2.308 -23.007 1.00 92.44 83 THR A O 1
ATOM 597 N N . ILE A 1 84 ? 14.828 -0.220 -23.332 1.00 90.94 84 ILE A N 1
ATOM 598 C CA . ILE A 1 84 ? 15.399 0.384 -22.131 1.00 90.94 84 ILE A CA 1
ATOM 599 C C . ILE A 1 84 ? 14.330 0.473 -21.042 1.00 90.94 84 ILE A C 1
ATOM 601 O O . ILE A 1 84 ? 13.256 1.033 -21.243 1.00 90.94 84 ILE A O 1
ATOM 605 N N . PHE A 1 85 ? 14.667 -0.020 -19.854 1.00 88.88 85 PHE A N 1
ATOM 606 C CA . PHE A 1 85 ? 13.806 -0.011 -18.679 1.00 88.88 85 PHE A CA 1
ATOM 607 C C . PHE A 1 85 ? 14.523 0.652 -17.509 1.00 88.88 85 PHE A C 1
ATOM 609 O O . PHE A 1 85 ? 15.738 0.523 -17.357 1.00 88.88 85 PHE A O 1
ATOM 616 N N . SER A 1 86 ? 13.756 1.330 -16.658 1.00 84.69 86 SER A N 1
ATOM 617 C CA . SER A 1 86 ? 14.235 1.768 -15.347 1.00 84.69 86 SER A CA 1
ATOM 618 C C . SER A 1 86 ? 13.868 0.715 -14.304 1.00 84.69 86 SER A C 1
ATOM 620 O O . SER A 1 86 ? 12.713 0.302 -14.211 1.00 84.69 86 SER A O 1
ATOM 622 N N . LEU A 1 87 ? 14.858 0.251 -13.545 1.00 80.06 87 LEU A N 1
ATOM 623 C CA . LEU A 1 87 ? 14.651 -0.593 -12.380 1.00 80.06 87 LEU A CA 1
ATOM 624 C C . LEU A 1 87 ? 14.620 0.291 -11.138 1.00 80.06 87 LEU A C 1
ATOM 626 O O . LEU A 1 87 ? 15.570 1.026 -10.852 1.00 80.06 87 LEU A O 1
ATOM 630 N N . ARG A 1 88 ? 13.531 0.175 -10.384 1.00 75.69 88 ARG A N 1
ATOM 631 C CA . ARG A 1 88 ? 13.384 0.766 -9.058 1.00 75.69 88 ARG A CA 1
ATOM 632 C C . ARG A 1 88 ? 13.122 -0.316 -8.028 1.00 75.69 88 ARG A C 1
ATOM 634 O O . ARG A 1 88 ? 12.510 -1.344 -8.320 1.00 75.69 88 ARG A O 1
ATOM 641 N N . ALA A 1 89 ? 13.603 -0.081 -6.812 1.00 75.75 89 ALA A N 1
ATOM 642 C CA . ALA A 1 89 ? 13.248 -0.919 -5.683 1.00 75.75 89 ALA A CA 1
ATOM 643 C C . ALA A 1 89 ? 11.746 -0.760 -5.409 1.00 75.75 89 ALA A C 1
ATOM 645 O O . ALA A 1 89 ? 11.245 0.351 -5.262 1.00 75.75 89 ALA A O 1
ATOM 646 N N . VAL A 1 90 ? 11.018 -1.874 -5.326 1.00 74.50 90 VAL A N 1
ATOM 647 C CA . VAL A 1 90 ? 9.556 -1.859 -5.127 1.00 74.50 90 VAL A CA 1
ATOM 648 C C . VAL A 1 90 ? 9.171 -1.088 -3.855 1.00 74.50 90 VAL A C 1
ATOM 650 O O . VAL A 1 90 ? 8.213 -0.324 -3.861 1.00 74.50 90 VAL A O 1
ATOM 653 N N . GLY A 1 91 ? 9.980 -1.189 -2.795 1.00 79.62 91 GLY A N 1
ATOM 654 C CA . GLY A 1 91 ? 9.775 -0.465 -1.536 1.00 79.62 91 GLY A CA 1
ATOM 655 C C . GLY A 1 91 ? 10.021 1.050 -1.586 1.00 79.62 91 GLY A C 1
ATOM 656 O O . GLY A 1 91 ? 9.869 1.706 -0.554 1.00 79.62 91 GLY A O 1
ATOM 657 N N . THR A 1 92 ? 10.413 1.608 -2.735 1.00 82.38 92 THR A N 1
ATOM 658 C CA . THR A 1 92 ? 10.575 3.060 -2.952 1.00 82.38 92 THR A CA 1
ATOM 659 C C . THR A 1 92 ? 9.554 3.629 -3.934 1.00 82.38 92 THR A C 1
ATOM 661 O O . THR A 1 92 ? 9.560 4.829 -4.187 1.00 82.38 92 THR A O 1
ATOM 664 N N . GLU A 1 93 ? 8.697 2.785 -4.511 1.00 87.00 93 GLU A N 1
ATOM 665 C CA . GLU A 1 93 ? 7.640 3.233 -5.414 1.00 87.00 93 GLU A CA 1
ATOM 666 C C . GLU A 1 93 ? 6.461 3.788 -4.617 1.00 87.00 93 GLU A C 1
ATOM 668 O O . GLU A 1 93 ? 5.940 3.147 -3.698 1.00 87.00 93 GLU A O 1
ATOM 673 N N . GLU A 1 94 ? 6.044 4.997 -4.981 1.00 91.62 94 GLU A N 1
ATOM 674 C CA . GLU A 1 94 ? 4.882 5.636 -4.380 1.00 91.62 94 GLU A CA 1
ATOM 675 C C . GLU A 1 94 ? 3.607 4.996 -4.919 1.00 91.62 94 GLU A C 1
ATOM 677 O O . GLU A 1 94 ? 3.359 4.941 -6.131 1.00 91.62 94 GLU A O 1
ATOM 682 N N . VAL A 1 95 ? 2.773 4.545 -3.990 1.00 93.69 95 VAL A N 1
ATOM 683 C CA . VAL A 1 95 ? 1.494 3.917 -4.283 1.00 93.69 95 VAL A CA 1
ATOM 684 C C . VAL A 1 95 ? 0.357 4.606 -3.548 1.00 93.69 95 VAL A C 1
ATOM 686 O O . VAL A 1 95 ? 0.522 5.194 -2.476 1.00 93.69 95 VAL A O 1
ATOM 689 N N . VAL A 1 96 ? -0.834 4.478 -4.120 1.00 95.12 96 VAL A N 1
ATOM 690 C CA . VAL A 1 96 ? -2.098 4.812 -3.476 1.00 95.12 96 VAL A CA 1
ATOM 691 C C . VAL A 1 96 ? -2.812 3.511 -3.142 1.00 95.12 96 VAL A C 1
ATOM 693 O O . VAL A 1 96 ? -3.081 2.697 -4.022 1.00 95.12 96 VAL A O 1
ATOM 696 N N . VAL A 1 97 ? -3.146 3.323 -1.867 1.00 96.62 97 VAL A N 1
ATOM 697 C CA . VAL A 1 97 ? -3.924 2.166 -1.409 1.00 96.62 97 VAL A CA 1
ATOM 698 C C . VAL A 1 97 ? -5.400 2.556 -1.355 1.00 96.62 97 VAL A C 1
ATOM 700 O O . VAL A 1 97 ? -5.762 3.524 -0.680 1.00 96.62 97 VAL A O 1
ATOM 703 N N . ARG A 1 98 ? -6.269 1.830 -2.066 1.00 96.06 98 ARG A N 1
ATOM 704 C CA . ARG A 1 98 ? -7.685 2.201 -2.237 1.00 96.06 98 ARG A CA 1
ATOM 705 C C . ARG A 1 98 ? -8.665 1.104 -1.864 1.00 96.06 98 ARG A C 1
ATOM 707 O O . ARG A 1 98 ? -8.355 -0.076 -1.945 1.00 96.06 98 ARG A O 1
ATOM 714 N N . GLN A 1 99 ? -9.890 1.522 -1.553 1.00 95.56 99 GLN A N 1
ATOM 715 C CA . GLN A 1 99 ? -11.092 0.687 -1.532 1.00 95.56 99 GLN A CA 1
ATOM 716 C C . GLN A 1 99 ? -12.149 1.313 -2.441 1.00 95.56 99 GLN A C 1
ATOM 718 O O . GLN A 1 99 ? -12.888 2.222 -2.043 1.00 95.56 99 GLN A O 1
ATOM 723 N N . GLY A 1 100 ? -12.203 0.850 -3.690 1.00 92.00 100 GLY A N 1
ATOM 724 C CA . GLY A 1 100 ? -13.013 1.493 -4.723 1.00 92.00 100 GLY A CA 1
ATOM 725 C C . GLY A 1 100 ? -12.572 2.945 -4.929 1.00 92.00 100 GLY A C 1
ATOM 726 O O . GLY A 1 100 ? -11.401 3.209 -5.182 1.00 92.00 100 GLY A O 1
ATOM 727 N N . ALA A 1 101 ? -13.499 3.894 -4.788 1.00 92.44 101 ALA A N 1
ATOM 728 C CA . ALA A 1 101 ? -13.196 5.321 -4.922 1.00 92.44 101 ALA A CA 1
ATOM 729 C C . ALA A 1 101 ? -12.498 5.933 -3.691 1.00 92.44 101 ALA A C 1
ATOM 731 O O . ALA A 1 101 ? -12.000 7.055 -3.772 1.00 92.44 101 ALA A O 1
ATOM 732 N N . ALA A 1 102 ? -12.481 5.238 -2.549 1.00 94.94 102 ALA A N 1
ATOM 733 C CA . ALA A 1 102 ? -11.887 5.754 -1.321 1.00 94.94 102 ALA A CA 1
ATOM 734 C C . ALA A 1 102 ? -10.395 5.410 -1.231 1.00 94.94 102 ALA A C 1
ATOM 736 O O . ALA A 1 102 ? -9.979 4.332 -1.647 1.00 94.94 102 ALA A O 1
ATOM 737 N N . THR A 1 103 ? -9.611 6.298 -0.632 1.00 95.75 103 THR A N 1
ATOM 738 C CA . THR A 1 103 ? -8.168 6.148 -0.427 1.00 95.75 103 THR A CA 1
ATOM 739 C C . THR A 1 103 ? -7.861 5.983 1.057 1.00 95.75 103 THR A C 1
ATOM 741 O O . THR A 1 103 ? -8.494 6.623 1.903 1.00 95.75 103 THR A O 1
ATOM 744 N N . LEU A 1 104 ? -6.886 5.133 1.375 1.00 97.06 104 LEU A N 1
ATOM 745 C CA . LEU A 1 104 ? -6.287 5.051 2.700 1.00 97.06 104 LEU A CA 1
ATOM 746 C C . LEU A 1 104 ? -5.379 6.263 2.930 1.00 97.06 104 LEU A C 1
ATOM 748 O O . LEU A 1 104 ? -4.423 6.490 2.191 1.00 97.06 104 LEU A O 1
ATOM 752 N N . VAL A 1 105 ? -5.678 7.022 3.977 1.00 96.38 105 VAL A N 1
ATOM 753 C CA . VAL A 1 105 ? -4.972 8.250 4.335 1.00 96.38 105 VAL A CA 1
ATOM 754 C C . VAL A 1 105 ? -4.399 8.124 5.742 1.00 96.38 105 VAL A C 1
ATOM 756 O O . VAL A 1 105 ? -5.087 7.651 6.649 1.00 96.38 105 VAL A O 1
ATOM 759 N N . ASN A 1 106 ? -3.162 8.588 5.910 1.00 95.50 106 ASN A N 1
ATOM 760 C CA . ASN A 1 106 ? -2.551 8.866 7.201 1.00 95.50 106 ASN A CA 1
ATOM 761 C C . ASN A 1 106 ? -2.515 10.376 7.445 1.00 95.50 106 ASN A C 1
ATOM 763 O O . ASN A 1 106 ? -1.782 11.107 6.782 1.00 95.50 106 ASN A O 1
ATOM 767 N N . ASP A 1 107 ? -3.306 10.832 8.407 1.00 90.50 107 ASP A N 1
ATOM 768 C CA . ASP A 1 107 ? -3.371 12.226 8.828 1.00 90.50 107 ASP A CA 1
ATOM 769 C C . ASP A 1 107 ? -2.694 12.372 10.193 1.00 90.50 107 ASP A C 1
ATOM 771 O O . ASP A 1 107 ? -3.333 12.208 11.232 1.00 90.50 107 ASP A O 1
ATOM 775 N N . TYR A 1 108 ? -1.374 12.578 10.185 1.00 85.12 108 TYR A N 1
ATOM 776 C CA . TYR A 1 108 ? -0.551 12.718 11.396 1.00 85.12 108 TYR A CA 1
ATOM 777 C C . TYR A 1 108 ? -0.760 11.598 12.439 1.00 85.12 108 TYR A C 1
ATOM 779 O O . TYR A 1 108 ? -0.837 11.846 13.641 1.00 85.12 108 TYR A O 1
ATOM 787 N N . GLY A 1 109 ? -0.849 10.347 11.979 1.00 87.00 109 GLY A N 1
ATOM 788 C CA . GLY A 1 109 ? -1.050 9.154 12.809 1.00 87.00 109 GLY A CA 1
ATOM 789 C C . GLY A 1 109 ? -2.492 8.644 12.827 1.00 87.00 109 GLY A C 1
ATOM 790 O O . GLY A 1 109 ? -2.724 7.496 13.206 1.00 87.00 109 GLY A O 1
ATOM 791 N N . LEU A 1 110 ? -3.459 9.446 12.372 1.00 91.00 110 LEU A N 1
ATOM 792 C CA . LEU A 1 110 ? -4.844 9.011 12.242 1.00 91.00 110 LEU A CA 1
ATOM 793 C C . LEU A 1 110 ? -5.064 8.308 10.897 1.00 91.00 110 LEU A C 1
ATOM 795 O O . LEU A 1 110 ? -5.127 8.949 9.844 1.00 91.00 110 LEU A O 1
ATOM 799 N N . LEU A 1 111 ? -5.236 6.987 10.946 1.00 95.50 111 LEU A N 1
ATOM 800 C CA . LEU A 1 111 ? -5.552 6.180 9.769 1.00 95.50 111 LEU A CA 1
ATOM 801 C C . LEU A 1 111 ? -7.046 6.173 9.471 1.00 95.50 111 LEU A C 1
ATOM 803 O O . LEU A 1 111 ? -7.866 5.847 10.331 1.00 95.50 111 LEU A O 1
ATOM 807 N N . ARG A 1 112 ? -7.398 6.490 8.222 1.00 95.31 112 ARG A N 1
ATOM 808 C CA . ARG A 1 112 ? -8.788 6.491 7.753 1.00 95.31 112 ARG A CA 1
ATOM 809 C C . ARG A 1 112 ? -8.905 6.217 6.263 1.00 95.31 112 ARG A C 1
ATOM 811 O O . ARG A 1 112 ? -8.071 6.654 5.476 1.00 95.31 112 ARG A O 1
ATOM 818 N N . VAL A 1 113 ? -10.001 5.577 5.865 1.00 96.50 113 VAL A N 1
ATOM 819 C CA . VAL A 1 113 ? -10.362 5.388 4.454 1.00 96.50 113 VAL A CA 1
ATOM 820 C C . VAL A 1 113 ? -11.434 6.391 4.044 1.00 96.50 113 VAL A C 1
ATOM 822 O O . VAL A 1 113 ? -12.586 6.305 4.488 1.00 96.50 113 VAL A O 1
ATOM 825 N N . THR A 1 114 ? -11.076 7.323 3.161 1.00 95.12 114 THR A N 1
ATOM 826 C CA . THR A 1 114 ? -11.914 8.476 2.803 1.00 95.12 114 THR A CA 1
ATOM 827 C C . THR A 1 114 ? -12.026 8.683 1.295 1.00 95.12 114 THR A C 1
ATOM 829 O O . THR A 1 114 ? -11.105 8.378 0.546 1.00 95.12 114 THR A O 1
ATOM 832 N N . THR A 1 115 ? -13.162 9.213 0.845 1.00 95.12 115 THR A N 1
ATOM 833 C CA . THR A 1 115 ? -13.344 9.748 -0.517 1.00 95.12 115 THR A CA 1
ATOM 834 C C . THR A 1 115 ? -13.071 11.252 -0.587 1.00 95.12 115 THR A C 1
ATOM 836 O O . THR A 1 115 ? -13.093 11.827 -1.670 1.00 95.12 115 THR A O 1
ATOM 839 N N . ALA A 1 116 ? -12.865 11.905 0.559 1.00 92.31 116 ALA A N 1
ATOM 840 C CA . ALA A 1 116 ? -12.523 13.317 0.621 1.00 92.31 116 ALA A CA 1
ATOM 841 C C . ALA A 1 116 ? -11.057 13.544 0.239 1.00 92.31 116 ALA A C 1
ATOM 843 O O . ALA A 1 116 ? -10.220 12.648 0.375 1.00 92.31 116 ALA A O 1
ATOM 84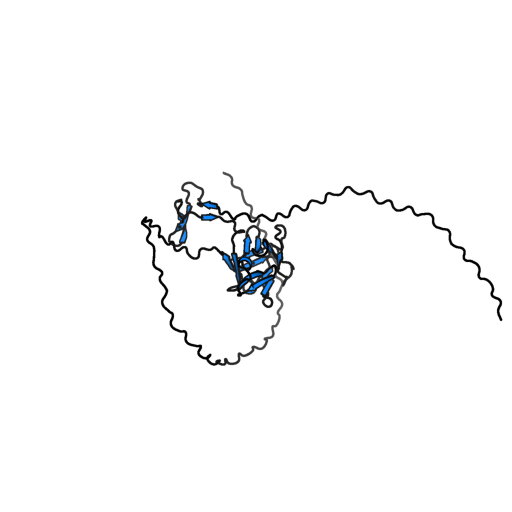4 N N . GLN A 1 117 ? -10.750 14.774 -0.172 1.00 88.69 117 GLN A N 1
ATOM 845 C CA . GLN A 1 117 ? -9.382 15.183 -0.458 1.00 88.69 117 GLN A CA 1
ATOM 846 C C . GLN A 1 117 ? -8.493 14.980 0.787 1.00 88.69 117 GLN A C 1
ATOM 848 O O . GLN A 1 117 ? -8.868 15.421 1.879 1.00 88.69 117 GLN A O 1
ATOM 853 N N . PRO A 1 118 ? -7.335 14.306 0.657 1.00 87.00 118 PRO A N 1
ATOM 854 C CA . PRO A 1 118 ? -6.374 14.184 1.745 1.00 87.00 118 PRO A CA 1
ATOM 855 C C . PRO A 1 118 ? -5.866 15.561 2.222 1.00 87.00 118 PRO A C 1
ATOM 857 O O . PRO A 1 118 ? -5.785 16.490 1.417 1.00 87.00 118 PRO A O 1
ATOM 860 N N . PRO A 1 119 ? -5.502 15.704 3.510 1.00 85.12 119 PRO A N 1
ATOM 861 C CA . PRO A 1 119 ? -5.040 16.974 4.087 1.00 85.12 119 PRO A CA 1
ATOM 862 C C . PRO A 1 119 ? -3.714 17.462 3.482 1.00 85.12 119 PRO A C 1
ATOM 864 O O . PRO A 1 119 ? -3.430 18.656 3.481 1.00 85.12 119 PRO A O 1
ATOM 867 N N . SER A 1 120 ? -2.920 16.547 2.931 1.00 89.88 120 SER A N 1
ATOM 868 C CA . SER A 1 120 ? -1.753 16.824 2.099 1.00 89.88 120 SER A CA 1
ATOM 869 C C . SER A 1 120 ? -1.648 15.751 1.018 1.00 89.88 120 SER A C 1
ATOM 871 O O . SER A 1 120 ? -2.239 14.678 1.150 1.00 89.88 120 SER A O 1
ATOM 873 N N . VAL A 1 121 ? -0.885 16.015 -0.045 1.00 86.06 121 VAL A N 1
ATOM 874 C CA . VAL A 1 121 ? -0.637 15.011 -1.093 1.00 86.06 121 VAL A CA 1
ATOM 875 C C . VAL A 1 121 ? -0.027 13.746 -0.479 1.00 86.06 121 VAL A C 1
ATOM 877 O O . VAL A 1 121 ? -0.542 12.653 -0.697 1.00 86.06 121 VAL A O 1
ATOM 880 N N . ASP A 1 122 ? 0.979 13.905 0.383 1.00 92.62 122 ASP A N 1
ATOM 881 C CA . ASP A 1 122 ? 1.699 12.791 1.007 1.00 92.62 122 ASP A CA 1
ATOM 882 C C . ASP A 1 122 ? 0.843 11.958 1.971 1.00 92.62 122 ASP A C 1
ATOM 884 O O . ASP A 1 122 ? 1.155 10.794 2.219 1.00 92.62 122 ASP A O 1
ATOM 888 N N . ALA A 1 123 ? -0.256 12.507 2.501 1.00 94.50 123 ALA A N 1
ATOM 889 C CA . ALA A 1 123 ? -1.139 11.796 3.427 1.00 94.50 123 ALA A CA 1
ATOM 890 C C . ALA A 1 123 ? -1.802 10.568 2.788 1.00 94.50 123 ALA A C 1
ATOM 892 O O . ALA A 1 123 ? -2.116 9.607 3.487 1.00 94.50 123 ALA A O 1
ATOM 893 N N . GLY A 1 124 ? -2.021 10.585 1.470 1.00 94.25 124 GLY A N 1
ATOM 894 C CA . GLY A 1 124 ? -2.556 9.446 0.716 1.00 94.25 124 GLY A CA 1
ATOM 895 C C . GLY A 1 124 ? -1.491 8.556 0.073 1.00 94.25 124 GLY A C 1
ATOM 896 O O . GLY A 1 124 ? -1.858 7.601 -0.614 1.00 94.25 124 GLY A O 1
ATOM 897 N N . LEU A 1 125 ? -0.206 8.880 0.253 1.00 94.50 125 LEU A N 1
ATOM 898 C CA . LEU A 1 125 ? 0.905 8.187 -0.387 1.00 94.50 125 LEU A CA 1
ATOM 899 C C . LEU A 1 125 ? 1.567 7.196 0.564 1.00 94.50 125 LEU A C 1
ATOM 901 O O . LEU A 1 125 ? 1.835 7.477 1.739 1.00 94.50 125 LEU A O 1
ATOM 905 N N . TRP A 1 126 ? 1.848 6.026 0.009 1.00 95.31 126 TRP A N 1
ATOM 906 C CA . TRP A 1 126 ? 2.409 4.889 0.714 1.00 95.31 126 TRP A CA 1
ATOM 907 C C . TRP A 1 126 ? 3.552 4.283 -0.092 1.00 95.31 126 TRP A C 1
ATOM 909 O O . TRP A 1 126 ? 3.638 4.466 -1.302 1.00 95.31 126 TRP A O 1
ATOM 919 N N . PHE A 1 127 ? 4.389 3.512 0.584 1.00 94.06 127 PHE A N 1
ATOM 920 C CA . PHE A 1 127 ? 5.374 2.628 -0.019 1.00 94.06 127 PHE A CA 1
ATOM 921 C C . PHE A 1 127 ? 5.061 1.209 0.438 1.00 94.06 127 PHE A C 1
ATOM 923 O O . PHE A 1 127 ? 4.937 0.963 1.640 1.00 94.06 127 PHE A O 1
ATOM 930 N N . PHE A 1 128 ? 4.916 0.276 -0.499 1.00 93.81 128 PHE A N 1
ATOM 931 C CA . PHE A 1 128 ? 4.710 -1.132 -0.173 1.00 93.81 128 PHE A CA 1
ATOM 932 C C . PHE A 1 128 ? 5.927 -1.942 -0.600 1.00 93.81 128 PHE A C 1
ATOM 934 O O . PHE A 1 128 ? 6.194 -2.097 -1.787 1.00 93.81 128 PHE A O 1
ATOM 941 N N . ASP A 1 129 ? 6.664 -2.464 0.375 1.00 92.19 129 ASP A N 1
ATOM 942 C CA . ASP A 1 129 ? 7.821 -3.313 0.125 1.00 92.19 129 ASP A CA 1
ATOM 943 C C . ASP A 1 129 ? 7.424 -4.783 0.288 1.00 92.19 129 ASP A C 1
ATOM 945 O O . ASP A 1 129 ? 7.184 -5.254 1.399 1.00 92.19 129 ASP A O 1
ATOM 949 N N . VAL A 1 130 ? 7.369 -5.522 -0.821 1.00 91.00 130 VAL A N 1
ATOM 950 C CA . VAL A 1 130 ? 7.013 -6.952 -0.824 1.00 91.00 130 VAL A CA 1
ATOM 951 C C . VAL A 1 130 ? 8.075 -7.843 -0.174 1.00 91.00 130 VAL A C 1
ATOM 953 O O . VAL A 1 130 ? 7.739 -8.914 0.330 1.00 91.00 130 VAL A O 1
ATOM 956 N N . LEU A 1 131 ? 9.345 -7.420 -0.169 1.00 90.00 131 LEU A N 1
ATOM 957 C CA . LEU A 1 131 ? 10.455 -8.183 0.408 1.00 90.00 131 LEU A CA 1
ATOM 958 C C . LEU A 1 131 ? 10.554 -7.921 1.911 1.00 90.00 131 LEU A C 1
ATOM 960 O O . LEU A 1 131 ? 10.600 -8.861 2.708 1.00 90.00 131 LEU A O 1
ATOM 964 N N . ALA A 1 132 ? 10.521 -6.647 2.312 1.00 91.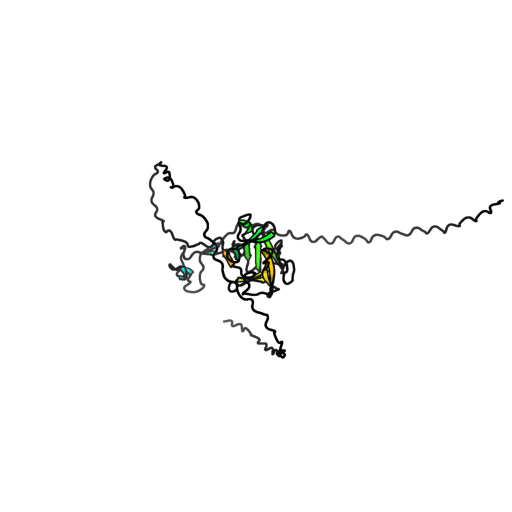19 132 ALA A N 1
ATOM 965 C CA . ALA A 1 132 ? 10.479 -6.267 3.723 1.00 91.19 132 ALA A CA 1
ATOM 966 C C . ALA A 1 132 ? 9.111 -6.558 4.366 1.00 91.19 132 ALA A C 1
ATOM 968 O O . ALA A 1 132 ? 9.022 -6.676 5.588 1.00 91.19 132 ALA A O 1
ATOM 969 N N . ARG A 1 133 ? 8.067 -6.741 3.545 1.00 95.56 133 ARG A N 1
ATOM 970 C CA . ARG A 1 133 ? 6.659 -6.942 3.927 1.00 95.56 133 ARG A CA 1
ATOM 971 C C . ARG A 1 133 ? 6.093 -5.756 4.700 1.00 95.56 133 ARG A C 1
ATOM 973 O O . ARG A 1 133 ? 5.265 -5.940 5.578 1.00 95.56 133 ARG A O 1
ATOM 980 N N . 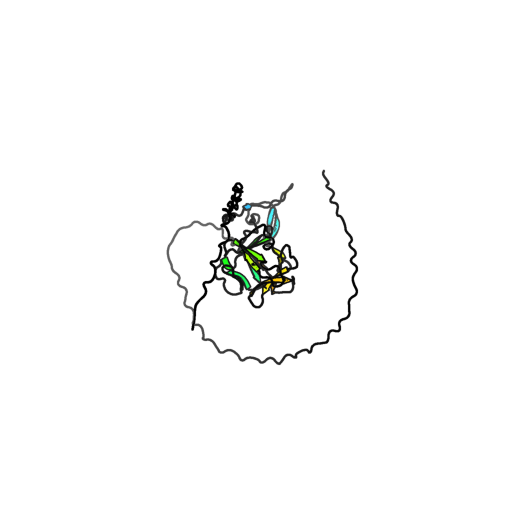THR A 1 134 ? 6.528 -4.538 4.406 1.00 95.62 134 THR A N 1
ATOM 981 C CA . THR A 1 134 ? 6.095 -3.340 5.136 1.00 95.62 134 THR A CA 1
ATOM 982 C C . THR A 1 134 ? 5.224 -2.446 4.263 1.00 95.62 134 THR A C 1
ATOM 984 O O . THR A 1 134 ? 5.432 -2.325 3.057 1.00 95.62 134 THR A O 1
ATOM 987 N N . VAL A 1 135 ? 4.234 -1.808 4.889 1.00 96.44 135 VAL A N 1
ATOM 988 C CA . VAL A 1 135 ? 3.423 -0.744 4.283 1.00 96.44 135 VAL A CA 1
ATOM 989 C C . VAL A 1 135 ? 3.767 0.540 5.021 1.00 96.44 135 VAL A C 1
ATOM 991 O O . VAL A 1 135 ? 3.437 0.682 6.197 1.00 96.44 135 VAL A O 1
ATOM 994 N N . ARG A 1 136 ? 4.471 1.452 4.362 1.00 95.62 136 ARG A N 1
ATOM 995 C CA . ARG A 1 136 ? 5.070 2.634 4.981 1.00 95.62 136 ARG A CA 1
ATOM 996 C C . ARG A 1 136 ? 4.393 3.908 4.499 1.00 95.62 136 ARG A C 1
ATOM 998 O O . ARG A 1 136 ? 4.151 4.070 3.309 1.00 95.62 136 ARG A O 1
ATOM 1005 N N . SER A 1 137 ? 4.065 4.799 5.424 1.00 94.94 137 SER A N 1
ATOM 1006 C CA . SER A 1 137 ? 3.415 6.075 5.140 1.00 94.94 137 SER A CA 1
ATOM 1007 C C . SER A 1 137 ? 4.441 7.131 4.750 1.00 94.94 137 SER A C 1
ATOM 1009 O O . SER A 1 137 ? 5.415 7.333 5.475 1.00 94.94 137 SER A O 1
ATOM 1011 N N . LYS A 1 138 ? 4.169 7.870 3.668 1.00 92.75 138 LYS A N 1
ATOM 1012 C CA . LYS A 1 138 ? 4.993 9.019 3.277 1.00 92.75 138 LYS A CA 1
ATOM 1013 C C . LYS A 1 138 ? 4.814 10.220 4.218 1.00 92.75 138 LYS A C 1
ATOM 1015 O O . LYS A 1 138 ? 5.791 10.857 4.592 1.00 92.75 138 LYS A O 1
ATOM 1020 N N . ALA A 1 139 ? 3.584 10.510 4.651 1.00 90.50 139 ALA A N 1
ATOM 1021 C CA . ALA A 1 139 ? 3.275 11.705 5.447 1.00 90.50 139 ALA A CA 1
ATOM 1022 C C . ALA A 1 139 ? 3.871 11.764 6.864 1.00 90.50 139 ALA A C 1
ATOM 1024 O O . ALA A 1 139 ? 3.977 12.858 7.413 1.00 90.50 139 ALA A O 1
ATOM 1025 N N . ASN A 1 140 ? 4.225 10.635 7.486 1.00 84.75 140 ASN A N 1
ATOM 1026 C CA . ASN A 1 140 ? 4.623 10.610 8.900 1.00 84.75 140 ASN A CA 1
ATOM 1027 C C . ASN A 1 140 ? 6.027 10.037 9.113 1.00 84.75 140 ASN A C 1
ATOM 1029 O O . ASN A 1 140 ? 6.192 9.065 9.849 1.00 84.75 140 ASN A O 1
ATOM 1033 N N . GLY A 1 141 ? 7.022 10.620 8.437 1.00 75.19 141 GLY A N 1
ATOM 1034 C CA . GLY A 1 141 ? 8.434 10.289 8.649 1.00 75.19 141 GLY A CA 1
ATOM 1035 C C . GLY A 1 141 ? 8.717 8.798 8.502 1.00 75.19 141 GLY A C 1
ATOM 1036 O O . GLY A 1 141 ? 9.397 8.227 9.352 1.00 75.19 141 GLY A O 1
ATOM 1037 N N . ASP A 1 142 ? 8.139 8.178 7.466 1.00 77.06 142 ASP A N 1
ATOM 1038 C CA . ASP A 1 142 ? 8.349 6.767 7.163 1.00 77.06 142 ASP A CA 1
ATOM 1039 C C . ASP A 1 142 ? 7.813 5.809 8.246 1.00 77.06 142 ASP A C 1
ATOM 1041 O O . ASP A 1 142 ? 8.415 4.782 8.534 1.00 77.06 142 ASP A O 1
ATOM 1045 N N . ALA A 1 143 ? 6.663 6.107 8.861 1.00 93.94 143 ALA A N 1
ATOM 1046 C CA . ALA A 1 143 ? 5.998 5.192 9.796 1.00 93.94 143 ALA A CA 1
ATOM 1047 C C . ALA A 1 143 ? 5.348 3.985 9.081 1.00 93.94 143 ALA A C 1
ATOM 1049 O O . ALA A 1 143 ? 4.661 4.143 8.070 1.00 93.94 143 ALA A O 1
ATOM 1050 N N . CYS A 1 144 ? 5.513 2.781 9.629 1.00 96.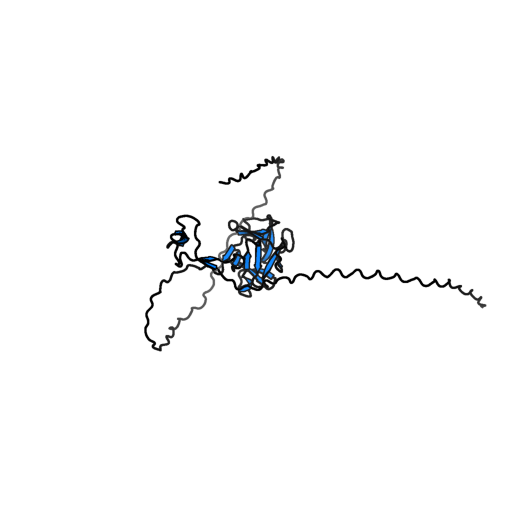88 144 CYS A N 1
ATOM 1051 C CA . CYS A 1 144 ? 4.968 1.526 9.115 1.00 96.88 144 CYS A CA 1
ATOM 1052 C C . CYS A 1 144 ? 3.590 1.219 9.710 1.00 96.88 144 CYS A C 1
ATOM 1054 O O . CYS A 1 144 ? 3.336 1.474 10.888 1.00 96.88 144 CYS A O 1
ATOM 1056 N N . LEU A 1 145 ? 2.715 0.626 8.901 1.00 97.69 145 LEU A N 1
ATOM 1057 C CA . LEU A 1 145 ? 1.440 0.068 9.332 1.00 97.69 145 LEU A CA 1
ATOM 1058 C C . LEU A 1 145 ? 1.685 -1.076 10.325 1.00 97.69 145 LEU A C 1
ATOM 1060 O O . LEU A 1 145 ? 2.390 -2.030 10.004 1.00 97.69 145 LEU A O 1
ATOM 1064 N N . GLU A 1 146 ? 1.091 -0.996 11.509 1.00 97.69 146 GLU A N 1
ATOM 1065 C CA . GLU A 1 146 ? 1.292 -1.929 12.615 1.00 97.69 146 GLU A CA 1
ATOM 1066 C C . GLU A 1 146 ? -0.045 -2.421 13.163 1.00 97.69 146 GLU A C 1
ATOM 1068 O O . GLU A 1 146 ? -0.950 -1.629 13.441 1.00 97.69 146 GLU A O 1
ATOM 1073 N N . LEU A 1 147 ? -0.151 -3.731 13.380 1.00 98.00 147 LEU A N 1
ATOM 1074 C CA . LEU A 1 147 ? -1.221 -4.317 14.177 1.00 98.00 147 LEU A CA 1
ATOM 1075 C C . LEU A 1 147 ? -0.926 -4.103 15.671 1.00 98.00 147 LEU A C 1
ATOM 1077 O O . LEU A 1 147 ? -0.137 -4.826 16.273 1.00 98.00 147 LEU A O 1
ATOM 1081 N N . VAL A 1 148 ? -1.578 -3.108 16.274 1.00 97.12 148 VAL A N 1
ATOM 1082 C CA . VAL A 1 148 ? -1.330 -2.696 17.668 1.00 97.12 148 VAL A CA 1
ATOM 1083 C C . VAL A 1 148 ? -2.024 -3.626 18.665 1.00 97.12 148 VAL A C 1
ATOM 1085 O O . VAL A 1 148 ? -1.524 -3.857 19.765 1.00 97.12 148 VAL A O 1
ATOM 1088 N N . VAL A 1 149 ? -3.181 -4.175 18.290 1.00 97.12 149 VAL A N 1
ATOM 1089 C CA . VAL A 1 149 ? -3.957 -5.095 19.132 1.00 97.12 149 VAL A CA 1
ATOM 1090 C C . VAL A 1 149 ? -4.114 -6.431 18.411 1.00 97.12 149 VAL A C 1
ATOM 1092 O O . VAL A 1 149 ? -4.853 -6.522 17.439 1.00 97.12 149 VAL A O 1
ATOM 1095 N N . ASP A 1 150 ? -3.453 -7.481 18.901 1.00 95.31 150 ASP A N 1
ATOM 1096 C CA . ASP A 1 150 ? -3.479 -8.840 18.325 1.00 95.31 150 ASP A CA 1
ATOM 1097 C C . ASP A 1 150 ? -4.779 -9.593 18.671 1.00 95.31 150 ASP A C 1
ATOM 1099 O O . ASP A 1 150 ? -4.797 -10.555 19.441 1.00 95.31 150 ASP A O 1
ATOM 1103 N N . ALA A 1 151 ? -5.900 -9.108 18.141 1.00 96.38 151 ALA A N 1
ATOM 1104 C CA . ALA A 1 151 ? -7.218 -9.714 18.286 1.00 96.38 151 ALA A CA 1
ATOM 1105 C C . ALA A 1 151 ? -8.105 -9.378 17.080 1.00 96.38 151 ALA A C 1
ATOM 1107 O O . ALA A 1 151 ? -7.850 -8.431 16.343 1.00 96.38 151 ALA A O 1
ATOM 1108 N N . VAL A 1 152 ? -9.189 -10.133 16.890 1.00 97.25 152 VAL A N 1
ATOM 1109 C CA . VAL A 1 152 ? -10.223 -9.786 15.901 1.00 97.25 152 VAL A CA 1
ATOM 1110 C C . VAL A 1 152 ? -10.886 -8.464 16.300 1.00 97.25 152 VAL A C 1
ATOM 1112 O O . VAL A 1 152 ? -11.262 -8.288 17.457 1.00 97.25 152 VAL A O 1
ATOM 1115 N N . GLY A 1 153 ? -11.018 -7.537 15.352 1.00 97.25 153 GLY A N 1
ATOM 1116 C CA . GLY A 1 153 ? -11.383 -6.140 15.611 1.00 97.25 153 GLY A CA 1
ATOM 1117 C C . GLY A 1 153 ? -10.239 -5.307 16.197 1.00 97.25 153 GLY A C 1
ATOM 1118 O O . GLY A 1 153 ? -10.465 -4.194 16.665 1.00 97.25 153 GLY A O 1
ATOM 1119 N N . GLY A 1 154 ? -9.021 -5.849 16.214 1.00 97.31 154 GLY A N 1
ATOM 1120 C CA . GLY A 1 154 ? -7.836 -5.196 16.745 1.00 97.31 154 GLY A CA 1
ATOM 1121 C C . GLY A 1 154 ? -7.426 -3.983 15.922 1.00 97.31 154 GLY A C 1
ATOM 1122 O O . GLY A 1 154 ? -7.507 -3.998 14.695 1.00 97.31 154 GLY A O 1
ATOM 1123 N N . LEU A 1 155 ? -6.991 -2.933 16.615 1.00 97.56 155 LEU A N 1
ATOM 1124 C CA . LEU A 1 155 ? -6.610 -1.654 16.031 1.00 97.56 155 LEU A CA 1
ATOM 1125 C C . LEU A 1 155 ? -5.333 -1.769 15.189 1.00 97.56 155 LEU A C 1
ATOM 1127 O O . LEU A 1 155 ? -4.357 -2.400 15.606 1.00 97.56 155 LEU A O 1
ATOM 1131 N N . VAL A 1 156 ? -5.338 -1.094 14.041 1.00 98.00 156 VAL A N 1
ATOM 1132 C CA . VAL A 1 156 ? -4.161 -0.897 13.193 1.00 98.00 156 VAL A CA 1
ATOM 1133 C C . VAL A 1 156 ? -3.830 0.595 13.143 1.00 98.00 156 VAL A C 1
ATOM 1135 O O . VAL A 1 156 ? -4.693 1.418 12.841 1.00 98.00 156 VAL A O 1
ATOM 1138 N N . GLU A 1 157 ? -2.575 0.941 13.416 1.00 96.50 157 GLU A N 1
ATOM 1139 C CA . GLU A 1 157 ? -2.059 2.319 13.395 1.00 96.50 157 GLU A CA 1
ATOM 1140 C C . GLU A 1 157 ? -0.740 2.378 12.622 1.00 96.50 157 GLU A C 1
ATOM 1142 O O . GLU A 1 157 ? -0.200 1.351 12.221 1.00 96.50 157 GLU A O 1
ATOM 1147 N N . THR A 1 158 ? -0.188 3.574 12.417 1.00 96.56 158 THR A N 1
ATOM 1148 C CA . THR A 1 158 ? 1.209 3.705 11.981 1.00 96.56 158 THR A CA 1
ATOM 1149 C C . THR A 1 158 ? 2.130 3.898 13.173 1.00 96.56 158 THR A C 1
ATOM 1151 O O . THR A 1 158 ? 1.888 4.781 13.998 1.00 96.56 158 THR A O 1
ATOM 1154 N N . ARG A 1 159 ? 3.214 3.125 13.236 1.00 95.44 159 ARG A N 1
ATOM 1155 C CA . ARG A 1 159 ? 4.290 3.244 14.229 1.00 95.44 159 ARG A CA 1
ATOM 1156 C C . ARG A 1 159 ? 5.632 3.390 13.527 1.00 95.44 159 ARG A C 1
ATOM 1158 O O . ARG A 1 159 ? 5.738 3.164 12.328 1.00 95.44 159 ARG A O 1
ATOM 1165 N N . LEU A 1 160 ? 6.664 3.806 14.258 1.00 94.25 160 LEU A N 1
ATOM 1166 C CA . LEU A 1 160 ? 8.009 3.882 13.688 1.00 94.25 160 LEU A CA 1
ATOM 1167 C C . LEU A 1 160 ? 8.399 2.513 13.112 1.00 94.25 160 LEU A C 1
ATOM 1169 O O . LEU A 1 160 ? 8.241 1.504 13.802 1.00 94.25 160 LEU A O 1
ATOM 1173 N N . CYS A 1 161 ? 8.891 2.488 11.871 1.00 94.44 161 CYS A N 1
ATOM 1174 C CA . CYS A 1 161 ? 9.288 1.237 11.236 1.00 94.44 161 CYS A CA 1
ATOM 1175 C C . CYS A 1 161 ? 10.383 0.523 12.039 1.00 94.44 161 CYS A C 1
ATOM 1177 O O . CYS A 1 161 ? 11.392 1.120 12.419 1.00 94.44 161 CYS A O 1
ATOM 1179 N N . ASP A 1 162 ? 10.192 -0.774 12.245 1.00 94.56 162 ASP A N 1
ATOM 1180 C CA . ASP A 1 162 ? 11.151 -1.684 12.857 1.00 94.56 162 ASP A CA 1
ATOM 1181 C C . ASP A 1 162 ? 11.128 -3.001 12.077 1.00 94.56 162 ASP A C 1
ATOM 1183 O O . ASP A 1 162 ? 10.159 -3.756 12.125 1.00 94.56 162 ASP A O 1
ATOM 1187 N N . ALA A 1 163 ? 12.214 -3.291 11.357 1.00 90.81 163 ALA A N 1
ATOM 1188 C CA . ALA A 1 163 ? 12.324 -4.494 10.532 1.00 90.81 163 ALA A CA 1
ATOM 1189 C C . ALA A 1 163 ? 12.210 -5.800 11.343 1.00 90.81 163 ALA A C 1
ATOM 1191 O O . ALA A 1 163 ? 11.863 -6.845 10.786 1.00 90.81 163 ALA A O 1
ATOM 1192 N N . SER A 1 164 ? 12.487 -5.752 12.650 1.00 94.00 164 SER A N 1
ATOM 1193 C CA . SER A 1 164 ? 12.337 -6.892 13.557 1.00 94.00 164 SER A CA 1
ATOM 1194 C C . SER A 1 164 ? 10.916 -7.046 14.107 1.00 94.00 164 SER A C 1
ATOM 1196 O O . SER A 1 164 ? 10.566 -8.115 14.617 1.00 94.00 164 SER A O 1
ATOM 1198 N N . ASN A 1 165 ? 10.072 -6.017 13.971 1.00 96.12 165 ASN A N 1
ATOM 1199 C CA . ASN A 1 165 ? 8.710 -6.043 14.471 1.00 96.12 165 ASN A CA 1
ATOM 1200 C C . ASN A 1 165 ? 7.783 -6.789 13.505 1.00 96.12 165 ASN A C 1
ATOM 1202 O O . ASN A 1 165 ? 7.313 -6.268 12.494 1.00 96.12 165 ASN A O 1
ATOM 1206 N N . VAL A 1 166 ? 7.464 -8.028 13.868 1.00 96.56 166 VAL A N 1
ATOM 1207 C CA . VAL A 1 166 ? 6.561 -8.892 13.100 1.00 96.56 166 VAL A CA 1
ATOM 1208 C C . VAL A 1 166 ? 5.134 -8.347 12.990 1.00 96.56 166 VAL A C 1
ATOM 1210 O O . VAL A 1 166 ? 4.424 -8.752 12.075 1.00 96.56 166 VAL A O 1
ATOM 1213 N N . MET A 1 167 ? 4.724 -7.428 13.875 1.00 97.69 167 MET A N 1
ATOM 1214 C CA . MET A 1 167 ? 3.401 -6.788 13.836 1.00 97.69 167 MET A CA 1
ATOM 1215 C C . MET A 1 167 ? 3.280 -5.729 12.731 1.00 97.69 167 MET A C 1
ATOM 1217 O O . MET A 1 167 ? 2.188 -5.225 12.470 1.00 97.69 167 MET A O 1
ATOM 1221 N N . GLN A 1 168 ? 4.396 -5.391 12.079 1.00 97.88 168 GLN A N 1
ATOM 1222 C CA . GLN A 1 168 ? 4.464 -4.470 10.943 1.00 97.88 168 GLN A CA 1
ATOM 1223 C C . GLN A 1 168 ? 4.578 -5.196 9.596 1.00 97.88 168 GLN A C 1
ATOM 1225 O O . GLN A 1 168 ? 4.809 -4.558 8.566 1.00 97.88 168 GLN A O 1
ATOM 1230 N N . GLN A 1 169 ? 4.444 -6.528 9.595 1.00 97.81 169 GLN A N 1
ATOM 1231 C CA . GLN A 1 169 ? 4.640 -7.353 8.409 1.00 97.81 169 GLN A CA 1
ATOM 1232 C C . GLN A 1 169 ? 3.307 -7.769 7.775 1.00 97.81 169 GLN A C 1
ATOM 1234 O O . GLN A 1 169 ? 2.493 -8.474 8.376 1.00 97.81 169 GLN A O 1
ATOM 1239 N N . TRP A 1 170 ? 3.120 -7.388 6.516 1.00 97.88 170 TRP A N 1
ATOM 1240 C CA . TRP A 1 170 ? 1.903 -7.566 5.734 1.00 97.88 170 TRP A CA 1
ATOM 1241 C C . TRP A 1 170 ? 2.209 -8.250 4.404 1.00 97.88 170 TRP A C 1
ATOM 1243 O O . TRP A 1 170 ? 3.194 -7.955 3.730 1.00 97.88 170 TRP A O 1
ATOM 1253 N N . LEU A 1 171 ? 1.328 -9.161 4.008 1.00 97.38 171 LEU A N 1
ATOM 1254 C CA . LEU A 1 171 ? 1.335 -9.807 2.703 1.00 97.38 171 LEU A CA 1
ATOM 1255 C C . LEU A 1 171 ? 0.127 -9.320 1.916 1.00 97.38 171 LEU A C 1
ATOM 1257 O O . LEU A 1 171 ? -0.981 -9.327 2.446 1.00 97.38 171 LEU A O 1
ATOM 1261 N N . TYR A 1 172 ? 0.327 -8.944 0.658 1.00 97.00 172 TYR A N 1
ATOM 1262 C CA . TYR A 1 172 ? -0.754 -8.555 -0.240 1.00 97.00 172 TYR A CA 1
ATOM 1263 C C . TYR A 1 172 ? -1.024 -9.660 -1.259 1.00 97.00 172 TYR A C 1
ATOM 1265 O O . TYR A 1 172 ? -0.098 -10.174 -1.884 1.00 97.00 172 TYR A O 1
ATOM 1273 N N . ASN A 1 173 ? -2.294 -10.015 -1.430 1.00 96.19 173 ASN A N 1
ATOM 1274 C CA . ASN A 1 173 ? -2.758 -10.915 -2.476 1.00 96.19 173 ASN A CA 1
ATOM 1275 C C . ASN A 1 173 ? -3.507 -10.092 -3.527 1.00 96.19 173 ASN A C 1
ATOM 1277 O O . ASN A 1 173 ? -4.609 -9.614 -3.269 1.00 96.19 173 ASN A O 1
ATOM 1281 N N . ASP A 1 174 ? -2.914 -9.940 -4.705 1.00 94.19 174 ASP A N 1
ATOM 1282 C CA . ASP A 1 174 ? -3.460 -9.177 -5.830 1.00 94.19 174 ASP A CA 1
ATOM 1283 C C . ASP A 1 174 ? -4.734 -9.802 -6.419 1.00 94.19 174 ASP A C 1
ATOM 1285 O O . ASP A 1 174 ? -5.652 -9.087 -6.819 1.00 94.19 174 ASP A O 1
ATOM 1289 N N . ARG A 1 175 ? -4.844 -11.135 -6.401 1.00 95.19 175 ARG A N 1
ATOM 1290 C CA . ARG A 1 175 ? -6.026 -11.861 -6.881 1.00 95.19 175 ARG A CA 1
ATOM 1291 C C . ARG A 1 175 ? -7.258 -11.622 -6.009 1.00 95.19 175 ARG A C 1
ATOM 1293 O O . ARG A 1 175 ? -8.370 -11.563 -6.535 1.00 95.19 175 ARG A O 1
ATOM 1300 N N . THR A 1 176 ? -7.098 -11.541 -4.688 1.00 96.81 176 THR A N 1
ATOM 1301 C CA . THR A 1 176 ? -8.219 -11.300 -3.757 1.00 96.81 176 THR A CA 1
ATOM 1302 C C . THR A 1 176 ? -8.347 -9.837 -3.332 1.00 96.81 176 THR A C 1
ATOM 1304 O O . THR A 1 176 ? -9.410 -9.436 -2.849 1.00 96.81 176 THR A O 1
ATOM 1307 N N . GLY A 1 177 ? -7.293 -9.044 -3.526 1.00 97.38 177 GLY A N 1
ATOM 1308 C CA . GLY A 1 177 ? -7.157 -7.679 -3.029 1.00 97.38 177 GLY A CA 1
ATOM 1309 C C . GLY A 1 177 ? -7.005 -7.610 -1.510 1.00 97.38 177 GLY A C 1
ATOM 1310 O O . GLY A 1 177 ? -7.429 -6.632 -0.911 1.00 97.38 177 GLY A O 1
ATOM 1311 N N . GLN A 1 178 ? -6.494 -8.644 -0.842 1.00 98.06 178 GLN A N 1
ATOM 1312 C CA . GLN A 1 178 ? -6.419 -8.665 0.624 1.00 98.06 178 GLN A CA 1
ATOM 1313 C C . GLN A 1 178 ? -4.995 -8.433 1.119 1.00 98.06 178 GLN A C 1
ATOM 1315 O O . GLN A 1 178 ? -4.060 -9.065 0.633 1.00 98.06 178 GLN A O 1
ATOM 1320 N N . PHE A 1 179 ? -4.851 -7.594 2.145 1.00 98.25 179 PHE A N 1
ATOM 1321 C CA . PHE A 1 179 ? -3.660 -7.586 2.989 1.00 98.25 179 PHE A CA 1
ATOM 1322 C C . PHE A 1 179 ? -3.876 -8.544 4.160 1.00 98.25 179 PHE A C 1
ATOM 1324 O O . PHE A 1 179 ? -4.710 -8.271 5.021 1.00 98.25 179 PHE A O 1
ATOM 1331 N N . SER A 1 180 ? -3.141 -9.650 4.208 1.00 98.06 180 SER A N 1
ATOM 1332 C CA . SER A 1 180 ? -3.091 -10.546 5.367 1.00 98.06 180 SER A CA 1
ATOM 1333 C C . SER A 1 180 ? -1.869 -10.236 6.219 1.00 98.06 180 SER A C 1
ATOM 1335 O O . SER A 1 180 ? -0.781 -10.006 5.688 1.00 98.06 180 SER A O 1
ATOM 1337 N N . HIS A 1 181 ? -2.018 -10.280 7.535 1.00 97.88 181 HIS A N 1
ATOM 1338 C CA . HIS A 1 181 ? -0.883 -10.144 8.439 1.00 97.88 181 HIS A CA 1
ATOM 1339 C C . HIS A 1 181 ? 0.070 -11.348 8.301 1.00 97.88 181 HIS A C 1
ATOM 1341 O O . HIS A 1 181 ? -0.384 -12.493 8.274 1.00 97.88 181 HIS A O 1
ATOM 1347 N N . PHE A 1 182 ? 1.388 -11.118 8.251 1.00 95.62 182 PHE A N 1
ATOM 1348 C CA . PHE A 1 182 ? 2.378 -12.140 7.870 1.00 95.62 182 PHE A CA 1
ATOM 1349 C C . PHE A 1 182 ? 2.334 -13.398 8.755 1.00 95.62 182 PHE A C 1
ATOM 1351 O O . PHE A 1 182 ? 2.199 -14.509 8.247 1.00 95.62 182 PHE A O 1
ATOM 1358 N N . LEU A 1 183 ? 2.403 -13.240 10.082 1.00 93.75 183 LEU A N 1
ATOM 1359 C CA . LEU A 1 183 ? 2.342 -14.375 11.022 1.00 93.75 183 LEU A CA 1
ATOM 1360 C C . LEU A 1 183 ? 0.918 -14.780 11.407 1.00 93.75 183 LEU A C 1
ATOM 1362 O O . LEU A 1 183 ? 0.694 -15.864 11.942 1.00 93.75 183 LEU A O 1
ATOM 1366 N N . LYS A 1 184 ? -0.050 -13.899 11.164 1.00 93.44 184 LYS A N 1
ATOM 1367 C CA . LYS A 1 184 ? -1.450 -14.092 11.545 1.00 93.44 184 LYS A CA 1
ATOM 1368 C C . LYS A 1 184 ? -2.258 -14.184 10.262 1.00 93.44 184 LYS A C 1
ATOM 1370 O O . LYS A 1 184 ? -3.157 -13.390 10.050 1.00 93.44 184 LYS A O 1
ATOM 1375 N N . ALA A 1 185 ? -1.916 -15.139 9.397 1.00 87.06 185 ALA A N 1
ATOM 1376 C CA . ALA A 1 185 ? -2.399 -15.196 8.012 1.00 87.06 185 ALA A CA 1
ATOM 1377 C C . ALA A 1 185 ? -3.935 -15.248 7.861 1.00 87.06 185 ALA A C 1
ATOM 1379 O O . ALA A 1 185 ? -4.460 -14.943 6.796 1.00 87.06 185 ALA A O 1
ATOM 1380 N N . VAL A 1 186 ? -4.663 -15.613 8.923 1.00 94.56 186 VAL A N 1
ATOM 1381 C CA . VAL A 1 186 ? -6.136 -15.581 8.971 1.00 94.56 186 VAL A CA 1
ATOM 1382 C C . VAL A 1 186 ? -6.715 -14.209 9.336 1.00 94.56 186 VAL A C 1
ATOM 1384 O O . VAL A 1 186 ? -7.931 -14.044 9.290 1.00 94.56 186 VAL A O 1
ATOM 1387 N N . MET A 1 187 ? -5.876 -13.245 9.715 1.00 97.94 187 MET A N 1
ATOM 1388 C CA . MET A 1 187 ? -6.233 -11.864 10.023 1.00 97.94 187 MET A CA 1
ATOM 1389 C C . MET A 1 187 ? -5.885 -10.971 8.835 1.00 97.94 187 MET A C 1
ATOM 1391 O O . MET A 1 187 ? -4.720 -10.841 8.451 1.00 97.94 187 MET A O 1
ATOM 1395 N N . CYS A 1 188 ? -6.910 -10.348 8.267 1.00 98.44 188 CYS A N 1
ATOM 1396 C CA . CYS A 1 188 ? -6.795 -9.445 7.138 1.00 98.44 188 CYS A CA 1
ATOM 1397 C C . CYS A 1 188 ? -7.097 -8.010 7.557 1.00 98.44 188 CYS A C 1
ATOM 1399 O O . CYS A 1 188 ? -7.989 -7.765 8.375 1.00 98.44 188 CYS A O 1
ATOM 1401 N N . LEU A 1 189 ? -6.376 -7.069 6.948 1.00 98.56 189 LEU A N 1
ATOM 1402 C CA . LEU A 1 189 ? -6.629 -5.644 7.079 1.00 98.56 189 LEU A CA 1
ATOM 1403 C C . LEU A 1 189 ? -8.041 -5.324 6.588 1.00 98.56 189 LEU A C 1
ATOM 1405 O O . LEU A 1 189 ? -8.423 -5.664 5.463 1.00 98.56 189 LEU A O 1
ATOM 1409 N N . SER A 1 190 ? -8.798 -4.644 7.435 1.00 98.31 190 SER A N 1
ATOM 1410 C CA . SER A 1 190 ? -10.185 -4.288 7.202 1.00 98.31 190 SER A CA 1
ATOM 1411 C C . SER A 1 190 ? -10.422 -2.837 7.586 1.00 98.31 190 SER A C 1
ATOM 1413 O O . SER A 1 190 ? -9.819 -2.309 8.517 1.00 98.31 190 SER A O 1
ATOM 1415 N N . THR A 1 191 ? -11.361 -2.199 6.903 1.00 98.25 191 THR A N 1
ATOM 1416 C CA . THR A 1 191 ? -11.895 -0.911 7.342 1.00 98.25 191 THR A CA 1
ATOM 1417 C C . THR A 1 191 ? -13.059 -1.143 8.286 1.00 98.25 191 THR A C 1
ATOM 1419 O O . THR A 1 191 ? -14.019 -1.843 7.948 1.00 98.25 191 THR A O 1
ATOM 1422 N N . ASN A 1 192 ? -13.022 -0.508 9.452 1.00 96.75 192 ASN A N 1
ATOM 1423 C CA . ASN A 1 192 ? -14.171 -0.453 10.335 1.00 96.75 192 ASN A CA 1
ATOM 1424 C C . ASN A 1 192 ? -15.276 0.378 9.668 1.00 96.75 192 ASN A C 1
ATOM 1426 O O . ASN A 1 192 ? -15.113 1.567 9.384 1.00 96.75 192 ASN A O 1
ATOM 1430 N N . VAL A 1 193 ? -16.432 -0.235 9.427 1.00 90.94 193 VAL A N 1
ATOM 1431 C CA . VAL A 1 193 ? -17.526 0.400 8.675 1.00 90.94 193 VAL A CA 1
ATOM 1432 C C . VAL A 1 193 ? -18.125 1.627 9.368 1.00 90.94 193 VAL A C 1
ATOM 1434 O O . VAL A 1 193 ? -18.719 2.463 8.691 1.00 90.94 193 VAL A O 1
ATOM 1437 N N . ARG A 1 194 ? -17.978 1.748 10.695 1.00 92.31 194 ARG A N 1
ATOM 1438 C CA . ARG A 1 194 ? -18.533 2.862 11.479 1.00 92.31 194 ARG A CA 1
ATOM 1439 C C . ARG A 1 194 ? -17.550 4.017 11.585 1.00 92.31 194 ARG A C 1
ATOM 1441 O O . ARG A 1 194 ? -17.932 5.158 11.360 1.00 92.31 194 ARG A O 1
ATOM 1448 N N . THR A 1 195 ? -16.301 3.724 11.937 1.00 94.69 195 THR A N 1
ATOM 1449 C CA . THR A 1 195 ? -15.292 4.761 12.202 1.00 94.69 195 THR A CA 1
ATOM 1450 C C . THR A 1 195 ? -14.485 5.133 10.968 1.00 94.69 195 THR A C 1
ATOM 1452 O O . THR A 1 195 ? -13.823 6.164 10.973 1.00 94.69 195 THR A O 1
ATOM 1455 N N . ARG A 1 196 ? -14.520 4.300 9.916 1.00 95.50 196 ARG A N 1
ATOM 1456 C CA . ARG A 1 196 ? -13.645 4.385 8.734 1.00 95.50 196 ARG A CA 1
ATOM 1457 C C . ARG A 1 196 ? -12.154 4.217 9.050 1.00 95.50 196 ARG A C 1
ATOM 1459 O O . ARG A 1 196 ? -11.340 4.408 8.148 1.00 95.50 196 ARG A O 1
ATOM 1466 N N . GLY A 1 197 ? -11.808 3.859 10.288 1.00 96.81 197 GLY A N 1
ATOM 1467 C CA . GLY A 1 197 ? -10.453 3.510 10.707 1.00 96.81 197 GLY A CA 1
ATOM 1468 C C . GLY A 1 197 ? -10.076 2.087 10.306 1.00 96.81 197 GLY A C 1
ATOM 1469 O O . GLY A 1 197 ? -10.920 1.324 9.829 1.00 96.81 197 GLY A O 1
ATOM 1470 N N . LEU A 1 198 ? -8.808 1.734 10.502 1.00 97.88 198 LEU A N 1
ATOM 1471 C CA . LEU A 1 198 ? -8.298 0.404 10.191 1.00 97.88 198 LEU A CA 1
ATOM 1472 C C . LEU A 1 198 ? -8.348 -0.528 11.400 1.00 97.88 198 LEU A C 1
ATOM 1474 O O . LEU A 1 198 ? -8.038 -0.153 12.530 1.00 97.88 198 LEU A O 1
ATOM 1478 N N . GLU A 1 199 ? -8.709 -1.770 11.121 1.00 98.06 199 GLU A N 1
ATOM 1479 C CA . GLU A 1 199 ? -8.712 -2.877 12.064 1.00 98.06 199 GLU A CA 1
ATOM 1480 C C . GLU A 1 199 ? -8.287 -4.166 11.353 1.00 98.06 199 GLU A C 1
ATOM 1482 O O . GLU A 1 199 ? -8.157 -4.203 10.126 1.00 98.06 199 GLU A O 1
ATOM 1487 N N . VAL A 1 200 ? -8.110 -5.249 12.102 1.00 98.44 200 VAL A N 1
ATOM 1488 C CA . VAL A 1 200 ? -8.019 -6.594 11.522 1.00 98.44 200 VAL A CA 1
ATOM 1489 C C . VAL A 1 200 ? -9.283 -7.395 11.775 1.00 98.44 200 VAL A C 1
ATOM 1491 O O . VAL A 1 200 ? -9.899 -7.324 12.834 1.00 98.44 200 VAL A O 1
ATOM 1494 N N . GLN A 1 201 ? -9.668 -8.197 10.794 1.00 98.25 201 GLN A N 1
ATOM 1495 C CA . GLN A 1 201 ? -10.797 -9.119 10.873 1.00 98.25 201 GLN A CA 1
ATOM 1496 C C . GLN A 1 201 ? -10.378 -10.480 10.324 1.00 98.25 201 GLN A C 1
ATOM 1498 O O . GLN A 1 201 ? -9.351 -10.589 9.654 1.00 98.25 201 GLN A O 1
ATOM 1503 N N . PHE A 1 202 ? -11.176 -11.523 10.562 1.00 98.19 202 PHE A N 1
ATOM 1504 C CA . PHE A 1 202 ? -10.956 -12.776 9.842 1.00 98.19 202 PHE A CA 1
ATOM 1505 C C . PHE A 1 202 ? -11.026 -12.540 8.334 1.00 98.19 202 PHE A C 1
ATOM 1507 O O . PHE A 1 202 ? -11.935 -11.861 7.846 1.00 98.19 202 PHE A O 1
ATOM 1514 N N . CYS A 1 203 ? -10.070 -13.108 7.607 1.00 98.25 203 CYS A N 1
ATOM 1515 C CA . CYS A 1 203 ? -9.987 -12.970 6.165 1.00 98.25 203 CYS A CA 1
ATOM 1516 C C . CYS A 1 203 ? -11.258 -13.488 5.480 1.00 98.25 203 CYS A C 1
ATOM 1518 O O . CYS A 1 203 ? -11.632 -14.653 5.604 1.00 98.25 203 CYS A O 1
ATOM 1520 N N . ASN A 1 204 ? -11.897 -12.614 4.707 1.00 97.69 204 ASN A N 1
ATOM 1521 C CA . ASN A 1 204 ? -13.049 -12.908 3.871 1.00 97.69 204 ASN A CA 1
ATOM 1522 C C . ASN A 1 204 ? -12.894 -12.175 2.532 1.00 97.69 204 ASN A C 1
ATOM 1524 O O . ASN A 1 204 ? -13.127 -10.971 2.444 1.00 97.69 204 ASN A O 1
ATOM 1528 N N . ALA A 1 205 ? -12.544 -12.911 1.474 1.00 96.06 205 ALA A N 1
ATOM 1529 C CA . ALA A 1 205 ? -12.295 -12.348 0.141 1.00 96.06 205 ALA A CA 1
ATOM 1530 C C . ALA A 1 205 ? -13.537 -11.704 -0.516 1.00 96.06 205 ALA A C 1
ATOM 1532 O O . ALA A 1 205 ? -13.420 -10.984 -1.514 1.00 96.06 205 ALA A O 1
ATOM 1533 N N . HIS A 1 206 ? -14.730 -11.953 0.033 1.00 96.00 206 HIS A N 1
ATOM 1534 C CA . HIS A 1 206 ? -15.983 -11.335 -0.401 1.00 96.00 206 HIS A CA 1
ATOM 1535 C C . HIS A 1 206 ? -16.334 -10.071 0.396 1.00 96.00 206 HIS A C 1
ATOM 1537 O O . HIS A 1 206 ? -17.227 -9.329 -0.013 1.00 96.00 206 HIS A O 1
ATOM 1543 N N . ALA A 1 207 ? -15.647 -9.796 1.510 1.00 96.56 207 ALA A N 1
ATOM 1544 C CA . ALA A 1 207 ? -15.863 -8.581 2.282 1.00 96.56 207 ALA A CA 1
ATOM 1545 C C . ALA A 1 207 ? -15.227 -7.386 1.561 1.00 96.56 207 ALA A C 1
ATOM 1547 O O . ALA A 1 207 ? -14.006 -7.274 1.472 1.00 96.56 207 ALA A O 1
ATOM 1548 N N . SER A 1 208 ? -16.053 -6.453 1.086 1.00 95.50 208 SER A N 1
ATOM 1549 C CA . SER A 1 208 ? -15.576 -5.229 0.425 1.00 95.50 208 SER A CA 1
ATOM 1550 C C . SER A 1 208 ? -14.672 -4.387 1.328 1.00 95.50 208 SER A C 1
ATOM 1552 O O . SER A 1 208 ? -13.716 -3.794 0.844 1.00 95.50 208 SER A O 1
ATOM 1554 N N . ALA A 1 209 ? -14.920 -4.401 2.641 1.00 96.94 209 ALA A N 1
ATOM 1555 C CA . ALA A 1 209 ? -14.094 -3.726 3.642 1.00 96.94 209 ALA A CA 1
ATOM 1556 C C . ALA A 1 209 ? -12.673 -4.304 3.776 1.00 96.94 209 ALA A C 1
ATOM 1558 O O . ALA A 1 209 ? -11.826 -3.649 4.375 1.00 96.94 209 ALA A O 1
ATOM 1559 N N . GLN A 1 210 ? -12.408 -5.488 3.215 1.00 97.69 210 GLN A N 1
ATOM 1560 C CA . GLN A 1 210 ? -11.090 -6.132 3.184 1.00 97.69 210 GLN A CA 1
ATOM 1561 C C . GLN A 1 210 ? -10.489 -6.189 1.778 1.00 97.69 210 GLN A C 1
ATOM 1563 O O . GLN A 1 210 ? -9.446 -6.811 1.591 1.00 97.69 210 GLN A O 1
ATOM 1568 N N . ARG A 1 211 ? -11.149 -5.585 0.782 1.00 97.56 211 ARG A N 1
ATOM 1569 C CA . ARG A 1 211 ? -10.654 -5.543 -0.590 1.00 97.56 211 ARG A CA 1
ATOM 1570 C C . ARG A 1 211 ? -9.986 -4.203 -0.848 1.00 97.56 211 ARG A C 1
ATOM 1572 O O . ARG A 1 211 ? -10.605 -3.151 -0.701 1.00 97.56 211 ARG A O 1
ATOM 1579 N N . TRP A 1 212 ? -8.736 -4.281 -1.254 1.00 97.88 212 TRP A N 1
ATOM 1580 C CA . TRP A 1 212 ? -7.824 -3.182 -1.475 1.00 97.88 212 TRP A CA 1
ATOM 1581 C C . TRP A 1 212 ? -7.272 -3.263 -2.893 1.00 97.88 212 TRP A C 1
ATOM 1583 O O . TRP A 1 212 ? -7.143 -4.353 -3.449 1.00 97.88 212 TRP A O 1
ATOM 1593 N N . THR A 1 213 ? -6.941 -2.115 -3.467 1.00 96.88 213 THR A N 1
ATOM 1594 C CA . THR A 1 213 ? -6.104 -2.022 -4.665 1.00 96.88 213 THR A CA 1
ATOM 1595 C C . THR A 1 213 ? -4.890 -1.161 -4.358 1.00 96.88 213 THR A C 1
ATOM 1597 O O . THR A 1 213 ? -4.953 -0.271 -3.506 1.00 96.88 213 THR A O 1
ATOM 1600 N N . ILE A 1 214 ? -3.781 -1.458 -5.029 1.00 94.75 214 ILE A N 1
ATOM 1601 C CA . ILE A 1 214 ? -2.538 -0.697 -4.942 1.00 94.75 214 ILE A CA 1
ATOM 1602 C C . ILE A 1 214 ? -2.291 -0.119 -6.330 1.00 94.75 214 ILE A C 1
ATOM 1604 O O . ILE A 1 214 ? -2.010 -0.868 -7.264 1.00 94.75 214 ILE A O 1
ATOM 1608 N N . ASP A 1 215 ? -2.409 1.199 -6.452 1.00 92.00 215 ASP A N 1
ATOM 1609 C CA . ASP A 1 215 ? -2.186 1.904 -7.711 1.00 92.00 215 ASP A CA 1
ATOM 1610 C C . ASP A 1 215 ? -0.846 2.637 -7.651 1.00 92.00 215 ASP A C 1
ATOM 1612 O O . ASP A 1 215 ? -0.590 3.388 -6.709 1.00 92.00 215 ASP A O 1
ATOM 1616 N N . LEU A 1 216 ? -0.000 2.458 -8.664 1.00 89.69 216 LEU A N 1
ATOM 1617 C CA . LEU A 1 216 ? 1.231 3.235 -8.810 1.00 89.69 216 LEU A CA 1
ATOM 1618 C C . LEU A 1 216 ? 0.889 4.691 -9.146 1.00 89.69 216 LEU A C 1
ATOM 1620 O O . LEU A 1 216 ? 0.124 4.951 -10.076 1.00 89.69 216 LEU A O 1
ATOM 1624 N N . VAL A 1 217 ? 1.499 5.642 -8.437 1.00 87.81 217 VAL A N 1
ATOM 1625 C CA . VAL A 1 217 ? 1.314 7.083 -8.705 1.00 87.81 217 VAL A CA 1
ATOM 1626 C C . VAL A 1 217 ? 1.873 7.461 -10.076 1.00 87.81 217 VAL A C 1
ATOM 1628 O O . VAL A 1 217 ? 1.268 8.242 -10.807 1.00 87.81 217 VAL A O 1
ATOM 1631 N N . HIS A 1 218 ? 3.009 6.863 -10.438 1.00 77.19 218 HIS A N 1
ATOM 1632 C CA . HIS A 1 218 ? 3.748 7.153 -11.665 1.00 77.19 218 HIS A CA 1
ATOM 1633 C C . HIS A 1 218 ? 3.513 6.121 -12.772 1.00 77.19 218 HIS A C 1
ATOM 1635 O O . HIS A 1 218 ? 4.306 6.050 -13.710 1.00 77.19 218 HIS A O 1
ATOM 1641 N N . ALA A 1 219 ? 2.447 5.313 -12.696 1.00 63.94 219 ALA A N 1
ATOM 1642 C CA . ALA A 1 219 ? 2.059 4.498 -13.842 1.00 63.94 219 ALA A CA 1
ATOM 1643 C C . ALA A 1 219 ? 1.705 5.443 -14.996 1.00 63.94 219 ALA A C 1
ATOM 1645 O O . ALA A 1 219 ? 0.685 6.135 -14.958 1.00 63.94 219 ALA A O 1
ATOM 1646 N N . THR A 1 220 ? 2.575 5.503 -16.004 1.00 52.06 220 THR A N 1
ATOM 1647 C CA . THR A 1 220 ? 2.360 6.269 -17.227 1.00 52.06 220 THR A CA 1
ATOM 1648 C C . THR A 1 220 ? 1.029 5.846 -17.824 1.00 52.06 220 THR A C 1
ATOM 1650 O O . THR A 1 220 ? 0.839 4.722 -18.289 1.00 52.06 220 THR A O 1
ATOM 1653 N N . ARG A 1 221 ? 0.062 6.759 -17.763 1.00 48.91 221 ARG A N 1
ATOM 1654 C CA . ARG A 1 221 ? -1.280 6.563 -18.291 1.00 48.91 221 ARG A CA 1
ATOM 1655 C C . ARG A 1 221 ? -1.214 6.712 -19.809 1.00 48.91 221 ARG A C 1
ATOM 1657 O O . ARG A 1 221 ? -1.569 7.758 -20.321 1.00 48.91 221 ARG A O 1
ATOM 1664 N N . GLY A 1 222 ? -0.708 5.680 -20.484 1.00 43.59 222 GLY A N 1
ATOM 1665 C CA . GLY A 1 222 ? -0.479 5.666 -21.926 1.00 43.59 222 GLY A CA 1
ATOM 1666 C C . GLY A 1 222 ? 0.591 6.674 -22.331 1.00 43.59 222 GLY A C 1
ATOM 1667 O O . GLY A 1 222 ? 0.328 7.867 -22.415 1.00 43.59 222 GLY A O 1
ATOM 1668 N N . ALA A 1 223 ? 1.801 6.199 -22.620 1.00 43.25 223 ALA A N 1
ATOM 1669 C CA . ALA A 1 223 ? 2.668 6.962 -23.500 1.00 43.25 223 ALA A CA 1
ATOM 1670 C C . ALA A 1 223 ? 1.949 7.040 -24.857 1.00 43.25 223 ALA A C 1
ATOM 1672 O O . ALA A 1 223 ? 2.014 6.096 -25.643 1.00 43.25 223 ALA A O 1
ATOM 1673 N N . SER A 1 224 ? 1.218 8.129 -25.119 1.00 42.50 224 SER A N 1
ATOM 1674 C CA . SER A 1 224 ? 1.164 8.622 -26.485 1.00 42.50 224 SER A CA 1
ATOM 1675 C C . SER A 1 224 ? 2.616 8.919 -26.816 1.00 42.50 224 SER A C 1
ATOM 1677 O O . SER A 1 224 ? 3.245 9.811 -26.250 1.00 42.50 224 SER A O 1
ATOM 1679 N N . VAL A 1 225 ? 3.206 8.046 -27.624 1.00 45.97 225 VAL A N 1
ATOM 1680 C CA . VAL A 1 225 ? 4.444 8.355 -28.320 1.00 45.97 225 VAL A CA 1
ATOM 1681 C C . VAL A 1 225 ? 4.051 9.449 -29.302 1.00 45.97 225 VAL A C 1
ATOM 1683 O O . VAL A 1 225 ? 3.728 9.175 -30.454 1.00 45.97 225 VAL A O 1
ATOM 1686 N N . ASP A 1 226 ? 3.968 10.680 -28.804 1.00 39.31 226 ASP A N 1
ATOM 1687 C CA . ASP A 1 226 ? 3.914 11.868 -29.634 1.00 39.31 226 ASP A CA 1
ATOM 1688 C C . ASP A 1 226 ? 5.314 11.979 -30.235 1.00 39.31 226 ASP A C 1
ATOM 1690 O O . ASP A 1 226 ? 6.246 12.547 -29.665 1.00 39.31 226 ASP A O 1
ATOM 1694 N N . GLY A 1 227 ? 5.487 11.256 -31.340 1.00 50.09 227 GLY A N 1
ATOM 1695 C CA . GLY A 1 227 ? 6.637 11.368 -32.209 1.00 50.09 227 GLY A CA 1
ATOM 1696 C C . GLY A 1 227 ? 6.564 12.701 -32.929 1.00 50.09 227 GLY A C 1
ATOM 1697 O O . GLY A 1 227 ? 6.132 12.737 -34.069 1.00 50.09 227 GLY A O 1
ATOM 1698 N N . ASP A 1 228 ? 6.996 13.761 -32.258 1.00 41.00 228 ASP A N 1
ATOM 1699 C CA . ASP A 1 228 ? 7.347 15.034 -32.882 1.00 41.00 228 ASP A CA 1
ATOM 1700 C C . ASP A 1 228 ? 8.783 15.383 -32.468 1.00 41.00 228 ASP A C 1
ATOM 1702 O O . ASP A 1 228 ? 9.050 16.300 -31.695 1.00 41.00 228 ASP A O 1
ATOM 1706 N N . ASP A 1 229 ? 9.723 14.581 -32.975 1.00 48.94 229 ASP A N 1
ATOM 1707 C CA . ASP A 1 229 ? 11.107 15.001 -33.186 1.00 48.94 229 ASP A CA 1
ATOM 1708 C C . ASP A 1 229 ? 11.258 15.333 -34.673 1.00 48.94 229 ASP A C 1
ATOM 1710 O O . ASP A 1 229 ? 11.642 14.503 -35.499 1.00 48.94 229 ASP A O 1
ATOM 1714 N N . SER A 1 230 ? 10.878 16.556 -35.025 1.00 45.38 230 SER A N 1
ATOM 1715 C CA . SER A 1 230 ? 11.347 17.213 -36.237 1.00 45.38 230 SER A CA 1
ATOM 1716 C C . SER A 1 230 ? 12.012 18.509 -35.811 1.00 45.38 230 SER A C 1
ATOM 1718 O O . SER A 1 230 ? 11.347 19.493 -35.484 1.00 45.38 230 SER A O 1
ATOM 1720 N N . GLY A 1 231 ? 13.341 18.472 -35.768 1.00 46.78 231 GLY A N 1
ATOM 1721 C CA . GLY A 1 231 ? 14.151 19.670 -35.682 1.00 46.78 231 GLY A CA 1
ATOM 1722 C C . GLY A 1 231 ? 13.921 20.552 -36.901 1.00 46.78 231 GLY A C 1
ATOM 1723 O O . GLY A 1 231 ? 13.949 20.069 -38.028 1.00 46.78 231 GLY A O 1
ATOM 1724 N N . GLU A 1 232 ? 13.737 21.840 -36.651 1.00 41.38 232 GLU A N 1
ATOM 1725 C CA . GLU A 1 232 ? 13.955 22.904 -37.621 1.00 41.38 232 G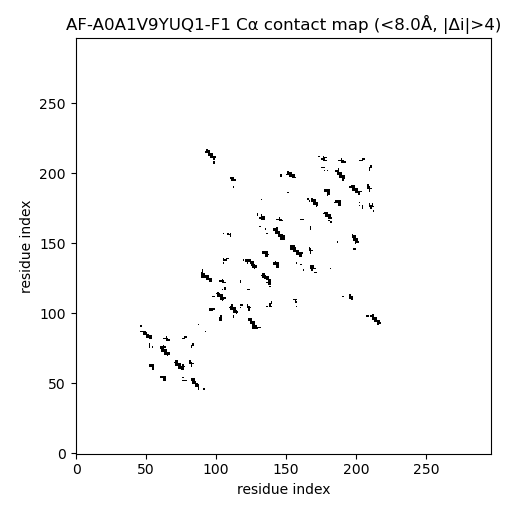LU A CA 1
ATOM 1726 C C . GLU A 1 232 ? 14.371 24.156 -36.842 1.00 41.38 232 GLU A C 1
ATOM 1728 O O . GLU A 1 232 ? 13.618 24.707 -36.037 1.00 41.38 232 GLU A O 1
ATOM 1733 N N . ASP A 1 233 ? 15.630 24.539 -37.046 1.00 44.59 233 ASP A N 1
ATOM 1734 C CA . ASP A 1 233 ? 16.135 25.886 -36.827 1.00 44.59 233 ASP A CA 1
ATOM 1735 C C . ASP A 1 233 ? 15.284 26.871 -37.650 1.00 44.59 233 ASP A C 1
ATOM 1737 O O . ASP A 1 233 ? 15.223 26.692 -38.862 1.00 44.59 233 ASP A O 1
ATOM 1741 N N . ASP A 1 234 ? 14.669 27.899 -37.048 1.00 40.72 234 ASP A N 1
ATOM 1742 C CA . ASP A 1 234 ? 14.648 29.258 -37.623 1.00 40.72 234 ASP A CA 1
ATOM 1743 C C . ASP A 1 234 ? 14.084 30.322 -36.656 1.00 40.72 234 ASP A C 1
ATOM 1745 O O . ASP A 1 234 ? 13.350 30.046 -35.707 1.00 40.72 234 ASP A O 1
ATOM 1749 N N . ASP A 1 235 ? 14.487 31.549 -36.955 1.00 39.72 235 ASP A N 1
ATOM 1750 C CA . ASP A 1 235 ? 14.496 32.818 -36.242 1.00 39.72 235 ASP A CA 1
ATOM 1751 C C . ASP A 1 235 ? 13.286 33.298 -35.418 1.00 39.72 235 ASP A C 1
ATOM 1753 O O . ASP A 1 235 ? 12.104 33.036 -35.647 1.00 39.72 235 ASP A O 1
ATOM 1757 N N . GLY A 1 236 ? 13.635 34.149 -34.449 1.00 41.91 236 GLY A N 1
ATOM 1758 C CA . GLY A 1 236 ? 12.705 34.857 -33.589 1.00 41.91 236 GLY A CA 1
ATOM 1759 C C . GLY A 1 236 ? 11.866 35.916 -34.304 1.00 41.91 236 GLY A C 1
ATOM 1760 O O . GLY A 1 236 ? 12.360 36.725 -35.079 1.00 41.91 236 GLY A O 1
ATOM 1761 N N . GLN A 1 237 ? 10.602 36.012 -33.896 1.00 36.81 237 GLN A N 1
ATOM 1762 C CA . GLN A 1 237 ? 9.811 37.233 -34.012 1.00 36.81 237 GLN A CA 1
ATOM 1763 C C . GLN A 1 237 ? 8.791 37.281 -32.867 1.00 36.81 237 GLN A C 1
ATOM 1765 O O . GLN A 1 237 ? 8.094 36.314 -32.562 1.00 36.81 237 GLN A O 1
ATOM 1770 N N . ARG A 1 238 ? 8.737 38.436 -32.204 1.00 37.22 238 ARG A N 1
ATOM 1771 C CA . ARG A 1 238 ? 7.774 38.784 -31.157 1.00 37.22 238 ARG A CA 1
ATOM 1772 C C . ARG A 1 238 ? 6.345 38.912 -31.710 1.00 37.22 238 ARG A C 1
ATOM 1774 O O . ARG A 1 238 ? 6.155 39.316 -32.849 1.00 37.22 238 ARG A O 1
ATOM 1781 N N . GLU A 1 239 ? 5.406 38.769 -30.767 1.00 36.78 239 GLU A N 1
ATOM 1782 C CA . GLU A 1 239 ? 4.126 39.494 -30.659 1.00 36.78 239 GLU A CA 1
ATOM 1783 C C . GLU A 1 239 ? 2.883 38.882 -31.338 1.00 36.78 239 GLU A C 1
ATOM 1785 O O . GLU A 1 239 ? 2.710 38.941 -32.547 1.00 36.78 239 GLU A O 1
ATOM 1790 N N . ALA A 1 240 ? 1.957 38.361 -30.519 1.00 33.31 240 ALA A N 1
ATOM 1791 C CA . ALA A 1 240 ? 0.576 38.862 -30.429 1.00 33.31 240 ALA A CA 1
ATOM 1792 C C . ALA A 1 240 ? -0.259 38.019 -29.445 1.00 33.31 240 ALA A C 1
ATOM 1794 O O . ALA A 1 240 ? -0.587 36.856 -29.679 1.00 33.31 240 ALA A O 1
ATOM 1795 N N . THR A 1 241 ? -0.648 38.662 -28.349 1.00 41.84 241 THR A N 1
ATOM 1796 C CA . THR A 1 241 ? -1.658 38.234 -27.380 1.00 41.84 241 THR A CA 1
ATOM 1797 C C . THR A 1 241 ? -2.981 37.906 -28.083 1.00 41.84 241 THR A C 1
ATOM 1799 O O . THR A 1 241 ? -3.571 38.778 -28.720 1.00 41.84 241 THR A O 1
ATOM 1802 N N . LYS A 1 242 ? -3.487 36.674 -27.942 1.00 35.47 242 LYS A N 1
ATOM 1803 C CA . LYS A 1 242 ? -4.866 36.318 -28.316 1.00 35.47 242 LYS A CA 1
ATOM 1804 C C . LYS A 1 242 ? -5.706 36.079 -27.066 1.00 35.47 242 LYS A C 1
ATOM 1806 O O . LYS A 1 242 ? -5.583 35.062 -26.392 1.00 35.47 242 LYS A O 1
ATOM 1811 N N . THR A 1 243 ? -6.563 37.050 -26.780 1.00 38.19 243 THR A N 1
ATOM 1812 C CA . THR A 1 243 ? -7.665 36.982 -25.817 1.00 38.19 243 THR A CA 1
ATOM 1813 C C . THR A 1 243 ? -8.702 35.937 -26.263 1.00 38.19 243 THR A C 1
ATOM 1815 O O . THR A 1 243 ? -9.059 35.933 -27.444 1.00 38.19 243 THR A O 1
ATOM 1818 N N . PRO A 1 244 ? -9.237 35.080 -25.372 1.00 45.69 244 PRO A N 1
ATOM 1819 C CA . PRO A 1 244 ? -10.359 34.200 -25.701 1.00 45.69 244 PRO A CA 1
ATOM 1820 C C . PRO A 1 244 ? -11.686 34.983 -25.802 1.00 45.69 244 PRO A C 1
ATOM 1822 O O . PRO A 1 244 ? -11.891 35.927 -25.034 1.00 45.69 244 PRO A O 1
ATOM 1825 N N . PRO A 1 245 ? -12.608 34.608 -26.709 1.00 51.59 245 PRO A N 1
ATOM 1826 C CA . PRO A 1 245 ? -13.921 35.242 -26.830 1.00 51.59 245 PRO A CA 1
ATOM 1827 C C . PRO A 1 245 ? -14.870 34.877 -25.664 1.00 51.59 245 PRO A C 1
ATOM 1829 O O . PRO A 1 245 ? -14.699 33.834 -25.029 1.00 51.59 245 PRO A O 1
ATOM 1832 N N . PRO A 1 246 ? -15.876 35.728 -25.371 1.00 41.16 246 PRO A N 1
ATOM 1833 C CA . PRO A 1 246 ? -16.707 35.636 -24.169 1.00 41.16 246 PRO A CA 1
ATOM 1834 C C . PRO A 1 246 ? -17.702 34.464 -24.196 1.00 41.16 246 PRO A C 1
ATOM 1836 O O . PRO A 1 246 ? -18.358 34.201 -25.204 1.00 41.16 246 PRO A O 1
ATOM 1839 N N . GLN A 1 247 ? -17.843 33.797 -23.048 1.00 49.78 247 GLN A N 1
ATOM 1840 C CA . GLN A 1 247 ? -18.839 32.753 -22.791 1.00 49.78 247 GLN A CA 1
ATOM 1841 C C . GLN A 1 247 ? -20.273 33.330 -22.722 1.00 49.78 247 GLN A C 1
ATOM 1843 O O . GLN A 1 247 ? -20.471 34.371 -22.089 1.00 49.78 247 GLN A O 1
ATOM 1848 N N . PRO A 1 248 ? -21.287 32.654 -23.299 1.00 48.78 248 PRO A N 1
ATOM 1849 C CA . PRO A 1 248 ? -22.700 32.987 -23.097 1.00 48.78 248 PRO A CA 1
ATOM 1850 C C . PRO A 1 248 ? -23.180 32.655 -21.669 1.00 48.78 248 PRO A C 1
ATOM 1852 O O . PRO A 1 248 ? -22.660 31.719 -21.058 1.00 48.78 248 PRO A O 1
ATOM 1855 N N . PRO A 1 249 ? -24.185 33.377 -21.137 1.00 46.75 249 PRO A N 1
ATOM 1856 C CA . PRO A 1 249 ? -24.633 33.230 -19.755 1.00 46.75 249 PRO A CA 1
ATOM 1857 C C . PRO A 1 249 ? -25.363 31.907 -19.481 1.00 46.75 249 PRO A C 1
ATOM 1859 O O . PRO A 1 249 ? -26.227 31.466 -20.239 1.00 46.75 249 PRO A O 1
ATOM 1862 N N . THR A 1 250 ? -25.028 31.323 -18.333 1.00 44.62 250 THR A N 1
ATOM 1863 C CA . THR A 1 250 ? -25.662 30.169 -17.687 1.00 44.62 250 THR A CA 1
ATOM 1864 C C . THR A 1 250 ? -27.144 30.432 -17.364 1.00 44.62 250 THR A C 1
ATOM 1866 O O . THR A 1 250 ? -27.440 31.450 -16.734 1.00 44.62 250 THR A O 1
ATOM 1869 N N . PRO A 1 251 ? -28.083 29.525 -17.700 1.00 44.47 251 PRO A N 1
ATOM 1870 C CA . PRO A 1 251 ? -29.447 29.565 -17.174 1.00 44.47 251 PRO A CA 1
ATOM 1871 C C . PRO A 1 251 ? -29.508 29.109 -15.708 1.00 44.47 251 PRO A C 1
ATOM 1873 O O . PRO A 1 251 ? -28.803 28.189 -15.294 1.00 44.47 251 PRO A O 1
ATOM 1876 N N . ALA A 1 252 ? -30.367 29.771 -14.934 1.00 45.56 252 ALA A N 1
ATOM 1877 C CA . ALA A 1 252 ? -30.675 29.488 -13.534 1.00 45.56 252 ALA A CA 1
ATOM 1878 C C . ALA A 1 252 ? -31.290 28.079 -13.325 1.00 45.56 252 ALA A C 1
ATOM 1880 O O . ALA A 1 252 ? -31.820 27.499 -14.272 1.00 45.56 252 ALA A O 1
ATOM 1881 N N . PRO A 1 253 ? -31.222 27.519 -12.100 1.00 46.28 253 PRO A N 1
ATOM 1882 C CA . PRO A 1 253 ? -31.599 26.135 -11.830 1.00 46.28 253 PRO A CA 1
ATOM 1883 C C . PRO A 1 253 ? -33.119 25.942 -11.805 1.00 46.28 253 PRO A C 1
ATOM 1885 O O . PRO A 1 253 ? -33.815 26.513 -10.964 1.00 46.28 253 PRO A O 1
ATOM 1888 N N . ASP A 1 254 ? -33.611 25.085 -12.698 1.00 47.84 254 ASP A N 1
ATOM 1889 C CA . ASP A 1 254 ? -34.975 24.574 -12.651 1.00 47.84 254 ASP A CA 1
ATOM 1890 C C . ASP A 1 254 ? -35.164 23.541 -11.529 1.00 47.84 254 ASP A C 1
ATOM 1892 O O . ASP A 1 254 ? -34.263 22.824 -11.094 1.00 47.84 254 ASP A O 1
ATOM 1896 N N . THR A 1 255 ? -36.400 23.537 -11.051 1.00 42.16 255 THR A N 1
ATOM 1897 C CA . THR A 1 255 ? -36.949 22.886 -9.858 1.00 42.16 255 THR A CA 1
ATOM 1898 C C . THR A 1 255 ? -36.784 21.353 -9.872 1.00 42.16 255 THR A C 1
ATOM 1900 O O . THR A 1 255 ? -36.903 20.738 -10.932 1.00 42.16 255 THR A O 1
ATOM 1903 N N . PRO A 1 256 ? -36.556 20.693 -8.716 1.00 47.88 256 PRO A N 1
ATOM 1904 C CA . PRO A 1 256 ? -36.402 19.238 -8.653 1.00 47.88 256 PRO A CA 1
ATOM 1905 C C . PRO A 1 256 ? -37.714 18.500 -8.980 1.00 47.88 256 PRO A C 1
ATOM 1907 O O . PRO A 1 256 ? -38.772 18.884 -8.470 1.00 47.88 256 PRO A O 1
ATOM 1910 N N . PRO A 1 257 ? -37.678 17.410 -9.769 1.00 47.69 257 PRO A N 1
ATOM 1911 C CA . PRO A 1 257 ? -38.847 16.577 -9.975 1.00 47.69 257 PRO A CA 1
ATOM 1912 C C . PRO A 1 257 ? -39.163 15.720 -8.742 1.00 47.69 257 PRO A C 1
ATOM 1914 O O . PRO A 1 257 ? -38.296 15.200 -8.040 1.00 47.69 257 PRO A O 1
ATOM 1917 N N . VAL A 1 258 ? -40.470 15.616 -8.535 1.00 44.16 258 VAL A N 1
ATOM 1918 C CA . VAL A 1 258 ? -41.233 14.919 -7.503 1.00 44.16 258 VAL A CA 1
ATOM 1919 C C . VAL A 1 258 ? -40.761 13.479 -7.264 1.00 44.16 258 VAL A C 1
ATOM 1921 O O . VAL A 1 258 ? -40.516 12.716 -8.196 1.00 44.16 258 VAL A O 1
ATOM 1924 N N . ALA A 1 259 ? -40.689 13.113 -5.982 1.00 42.19 259 ALA A N 1
ATOM 1925 C CA . ALA A 1 259 ? -40.419 11.767 -5.498 1.00 42.19 259 ALA A CA 1
ATOM 1926 C C . ALA A 1 259 ? -41.490 10.772 -5.978 1.00 42.19 259 ALA A C 1
ATOM 1928 O O . ALA A 1 259 ? -42.672 10.927 -5.676 1.00 42.19 259 ALA A O 1
ATOM 1929 N N . ALA A 1 260 ? -41.063 9.730 -6.691 1.00 41.84 260 ALA A N 1
ATOM 1930 C CA . ALA A 1 260 ? -41.884 8.557 -6.948 1.00 41.84 260 ALA A CA 1
ATOM 1931 C C . ALA A 1 260 ? -41.769 7.590 -5.759 1.00 41.84 260 ALA A C 1
ATOM 1933 O O . ALA A 1 260 ? -40.692 7.093 -5.429 1.00 41.84 260 ALA A O 1
ATOM 1934 N N . GLU A 1 261 ? -42.905 7.367 -5.112 1.00 40.72 261 GLU A N 1
ATOM 1935 C CA . GLU A 1 261 ? -43.128 6.454 -3.998 1.00 40.72 261 GLU A CA 1
ATOM 1936 C C . GLU A 1 261 ? -42.970 4.992 -4.458 1.00 40.72 261 GLU A C 1
ATOM 1938 O O . GLU A 1 261 ? -43.647 4.536 -5.380 1.00 40.72 261 GLU A O 1
ATOM 1943 N N . LEU A 1 262 ? -42.043 4.253 -3.839 1.00 48.81 262 LEU A N 1
ATOM 1944 C CA . LEU A 1 262 ? -41.870 2.810 -4.040 1.00 48.81 262 LEU A CA 1
ATOM 1945 C C . LEU A 1 262 ? -42.712 2.037 -3.005 1.00 48.81 262 LEU A C 1
ATOM 1947 O O . LEU A 1 262 ? -42.680 2.388 -1.823 1.00 48.81 262 LEU A O 1
ATOM 1951 N N . PRO A 1 263 ? -43.429 0.969 -3.405 1.00 58.72 263 PRO A N 1
ATOM 1952 C CA . PRO A 1 263 ? -44.301 0.208 -2.514 1.00 58.72 263 PRO A CA 1
ATOM 1953 C C . PRO A 1 263 ? -43.517 -0.604 -1.462 1.00 58.72 263 PRO A C 1
ATOM 1955 O O . PRO A 1 263 ? -42.361 -0.977 -1.690 1.00 58.72 263 PRO A O 1
ATOM 1958 N N . PRO A 1 264 ? -44.140 -0.926 -0.310 1.00 52.47 264 PRO A N 1
ATOM 1959 C CA . PRO A 1 264 ? -43.468 -1.573 0.812 1.00 52.47 264 PRO A CA 1
ATOM 1960 C C . PRO A 1 264 ? -43.021 -2.999 0.469 1.00 52.47 264 PRO A C 1
ATOM 1962 O O . PRO A 1 264 ? -43.805 -3.847 0.039 1.00 52.47 264 PRO A O 1
ATOM 1965 N N . ARG A 1 265 ? -41.734 -3.277 0.704 1.00 41.81 265 ARG A N 1
ATOM 1966 C CA . ARG A 1 265 ? -41.144 -4.609 0.559 1.00 41.81 265 ARG A CA 1
ATOM 1967 C C . ARG A 1 265 ? -41.470 -5.452 1.792 1.00 41.81 265 ARG A C 1
ATOM 1969 O O . ARG A 1 265 ? -41.122 -5.090 2.911 1.00 41.81 265 ARG A O 1
ATOM 1976 N N . LEU A 1 266 ? -42.128 -6.581 1.545 1.00 43.88 266 LEU A N 1
ATOM 1977 C CA . LEU A 1 266 ? -42.505 -7.600 2.521 1.00 43.88 266 LEU A CA 1
ATOM 1978 C C . LEU A 1 266 ? -41.286 -8.116 3.304 1.00 43.88 266 LEU A C 1
ATOM 1980 O O . LEU A 1 266 ? -40.266 -8.499 2.727 1.00 43.88 266 LEU A O 1
ATOM 1984 N N . THR A 1 267 ? -41.424 -8.145 4.625 1.00 49.91 267 THR A N 1
ATOM 1985 C CA . THR A 1 267 ? -40.536 -8.819 5.573 1.00 49.91 267 THR A CA 1
ATOM 1986 C C . THR A 1 267 ? -40.694 -10.341 5.463 1.00 49.91 267 THR A C 1
ATOM 1988 O O . THR A 1 267 ? -41.816 -10.840 5.560 1.00 49.91 267 THR A O 1
ATOM 1991 N N . PRO A 1 268 ? -39.611 -11.125 5.312 1.00 47.75 268 PRO A N 1
ATOM 1992 C CA . PRO A 1 268 ? -39.677 -12.555 5.569 1.00 47.75 268 PRO A CA 1
ATOM 1993 C C . PRO A 1 268 ? -39.518 -12.842 7.069 1.00 47.75 268 PRO A C 1
ATOM 1995 O O . PRO A 1 268 ? -38.582 -12.385 7.724 1.00 47.75 268 PRO A O 1
ATOM 1998 N N . SER A 1 269 ? -40.474 -13.616 7.581 1.00 47.88 269 SER A N 1
ATOM 1999 C CA . SER A 1 269 ? -40.494 -14.241 8.906 1.00 47.88 269 SER A CA 1
ATOM 2000 C C . SER A 1 269 ? -39.281 -15.172 9.114 1.00 47.88 269 SER A C 1
ATOM 2002 O O . SER A 1 269 ? -38.829 -15.781 8.138 1.00 47.88 269 SER A O 1
ATOM 2004 N N . PRO A 1 270 ? -38.749 -15.340 10.340 1.00 49.91 270 PRO A N 1
ATOM 2005 C CA . PRO A 1 270 ? -37.631 -16.243 10.592 1.00 49.91 270 PRO A CA 1
ATOM 2006 C C . PRO A 1 270 ? -38.083 -17.703 10.472 1.00 49.91 270 PRO A C 1
ATOM 2008 O O . PRO A 1 270 ? -38.949 -18.156 11.218 1.00 49.91 270 PRO A O 1
ATOM 2011 N N . ALA A 1 271 ? -37.475 -18.450 9.549 1.00 44.50 271 ALA A N 1
ATOM 2012 C CA . ALA A 1 271 ? -37.569 -19.903 9.530 1.00 44.50 271 ALA A CA 1
ATOM 2013 C C . ALA A 1 271 ? -36.648 -20.496 10.609 1.00 44.50 271 ALA A C 1
ATOM 2015 O O . ALA A 1 271 ? -35.467 -20.165 10.712 1.00 44.50 271 ALA A O 1
ATOM 2016 N N . GLU A 1 272 ? -37.233 -21.375 11.409 1.00 45.78 272 GLU A N 1
ATOM 2017 C CA . GLU A 1 272 ? -36.641 -22.139 12.499 1.00 45.78 272 GLU A CA 1
ATOM 2018 C C . GLU A 1 272 ? -35.567 -23.110 11.964 1.00 45.78 272 GLU A C 1
ATOM 2020 O O . GLU A 1 272 ? -35.859 -24.021 11.186 1.00 45.78 272 GLU A O 1
ATOM 2025 N N . VAL A 1 273 ? -34.300 -22.911 12.347 1.00 44.12 273 VAL A N 1
ATOM 2026 C CA . VAL A 1 273 ? -33.190 -23.796 11.953 1.00 44.12 273 VAL A CA 1
ATOM 2027 C C . VAL A 1 273 ? -33.080 -24.941 12.956 1.00 44.12 273 VAL A C 1
ATOM 2029 O O . VAL A 1 273 ? -32.651 -24.763 14.094 1.00 44.12 273 VAL A O 1
ATOM 2032 N N . LYS A 1 274 ? -33.457 -26.137 12.506 1.00 40.75 274 LYS A N 1
ATOM 2033 C CA . LYS A 1 274 ? -33.315 -27.396 13.239 1.00 40.75 274 LYS A CA 1
ATOM 2034 C C . LYS A 1 274 ? -31.877 -27.913 13.110 1.00 40.75 274 LYS A C 1
ATOM 2036 O O . LYS A 1 274 ? -31.459 -28.360 12.044 1.00 40.75 274 LYS A O 1
ATOM 2041 N N . THR A 1 275 ? -31.115 -27.846 14.197 1.00 38.44 275 THR A N 1
ATOM 2042 C CA . THR A 1 275 ? -29.724 -28.314 14.274 1.00 38.44 275 THR A CA 1
ATOM 2043 C C . THR A 1 275 ? -29.664 -29.842 14.218 1.00 38.44 275 THR A C 1
ATOM 2045 O O . THR A 1 275 ? -30.230 -30.518 15.075 1.00 38.44 275 THR A O 1
ATOM 2048 N N . THR A 1 276 ? -28.954 -30.395 13.233 1.00 51.53 276 THR A N 1
ATOM 2049 C CA . THR A 1 276 ? -28.589 -31.823 13.191 1.00 51.53 276 THR A CA 1
ATOM 2050 C C . THR A 1 276 ? -27.073 -31.937 13.399 1.00 51.53 276 THR A C 1
ATOM 2052 O O . THR A 1 276 ? -26.337 -31.198 12.743 1.00 51.53 276 THR A O 1
ATOM 2055 N N . PRO A 1 277 ? -26.576 -32.798 14.307 1.00 48.38 277 PRO A N 1
ATOM 2056 C CA . PRO A 1 277 ? -25.147 -32.900 14.594 1.00 48.38 277 PRO A CA 1
ATOM 2057 C C . PRO A 1 277 ? -24.386 -33.639 13.482 1.00 48.38 277 PRO A C 1
ATOM 2059 O O . PRO A 1 277 ? -24.832 -34.670 12.983 1.00 48.38 277 PRO A O 1
ATOM 2062 N N . ILE A 1 278 ? -23.218 -33.104 13.119 1.00 55.19 278 ILE A N 1
ATOM 2063 C CA . ILE A 1 278 ? -22.280 -33.675 12.140 1.00 55.19 278 ILE A CA 1
ATOM 2064 C C . ILE A 1 278 ? -21.323 -34.643 12.870 1.00 55.19 278 ILE A C 1
ATOM 2066 O O . ILE A 1 278 ? -20.803 -34.274 13.926 1.00 55.19 278 ILE A O 1
ATOM 2070 N N . PRO A 1 279 ? -21.061 -35.858 12.348 1.00 56.16 279 PRO A N 1
ATOM 2071 C CA . PRO A 1 279 ? -20.105 -36.797 12.940 1.00 56.16 279 PRO A CA 1
ATOM 2072 C C . PRO A 1 279 ? -18.635 -36.392 12.691 1.00 56.16 279 PRO A C 1
ATOM 2074 O O . PRO A 1 279 ? -18.340 -35.676 11.731 1.00 56.16 279 PRO A O 1
ATOM 2077 N N . PRO A 1 280 ? -17.689 -36.854 13.532 1.00 51.75 280 PRO A N 1
ATOM 2078 C CA . PRO A 1 280 ? -16.287 -36.451 13.461 1.00 51.75 280 PRO A CA 1
ATOM 2079 C C . PRO A 1 280 ? -15.564 -37.037 12.239 1.00 51.75 280 PRO A C 1
ATOM 2081 O O . PRO A 1 280 ? -15.665 -38.227 11.945 1.00 51.75 280 PRO A O 1
ATOM 2084 N N . VAL A 1 281 ? -14.782 -36.192 11.560 1.00 51.47 281 VAL A N 1
ATOM 2085 C CA . VAL A 1 281 ? -13.910 -36.569 10.438 1.00 51.47 281 VAL A CA 1
ATOM 2086 C C . VAL A 1 281 ? -12.536 -36.979 10.972 1.00 51.47 281 VAL A C 1
ATOM 2088 O O . VAL A 1 281 ? -11.870 -36.209 11.661 1.00 51.47 281 VAL A O 1
ATOM 2091 N N . THR A 1 282 ? -12.099 -38.192 10.637 1.00 43.12 282 THR A N 1
ATOM 2092 C CA . THR A 1 282 ? -10.751 -38.701 10.925 1.00 43.12 282 THR A CA 1
ATOM 2093 C C . THR A 1 282 ? -9.758 -38.158 9.895 1.00 43.12 282 THR A C 1
ATOM 2095 O O . THR A 1 282 ? -9.905 -38.397 8.698 1.00 43.12 282 THR A O 1
ATOM 2098 N N . VAL A 1 283 ? -8.734 -37.434 10.352 1.00 43.31 283 VAL A N 1
ATOM 2099 C CA . VAL A 1 283 ? -7.651 -36.919 9.501 1.00 43.31 283 VAL A CA 1
ATOM 2100 C C . VAL A 1 283 ? -6.585 -38.000 9.327 1.00 43.31 283 VAL A C 1
ATOM 2102 O O . VAL A 1 283 ? -5.977 -38.439 10.301 1.00 43.31 283 VAL A O 1
ATOM 2105 N N . VAL A 1 284 ? -6.335 -38.415 8.083 1.00 42.28 284 VAL A N 1
ATOM 2106 C CA . VAL A 1 284 ? -5.185 -39.254 7.713 1.00 42.28 284 VAL A CA 1
ATOM 2107 C C . VAL A 1 284 ? -4.092 -38.346 7.151 1.00 42.28 284 VAL A C 1
ATOM 2109 O O . VAL A 1 284 ? -4.210 -37.843 6.036 1.00 42.28 284 VAL A O 1
ATOM 2112 N N . SER A 1 285 ? -3.019 -38.142 7.917 1.00 35.91 285 SER A N 1
ATOM 2113 C CA . SER A 1 285 ? -1.799 -37.483 7.437 1.00 35.91 285 SER A CA 1
ATOM 2114 C C . SER A 1 285 ? -0.983 -38.446 6.576 1.00 35.91 285 SER A C 1
ATOM 2116 O O . SER A 1 285 ? -0.474 -39.449 7.074 1.00 35.91 285 SER A O 1
ATOM 2118 N N . ARG A 1 286 ? -0.802 -38.124 5.291 1.00 36.78 286 ARG A N 1
ATOM 2119 C CA . ARG A 1 286 ? 0.291 -38.669 4.474 1.00 36.78 286 ARG A CA 1
ATOM 2120 C C . ARG A 1 286 ? 1.368 -37.601 4.334 1.00 36.78 286 ARG A C 1
ATOM 2122 O O . ARG A 1 286 ? 1.139 -36.568 3.715 1.00 36.78 286 ARG A O 1
ATOM 2129 N N . ALA A 1 287 ? 2.532 -37.870 4.915 1.00 37.03 287 ALA A N 1
ATOM 2130 C CA . ALA A 1 287 ? 3.752 -37.133 4.635 1.00 37.03 287 ALA A CA 1
ATOM 2131 C C . ALA A 1 287 ? 4.343 -37.646 3.314 1.00 37.03 287 ALA A C 1
ATOM 2133 O O . ALA A 1 287 ? 4.592 -38.843 3.172 1.00 37.03 287 ALA A O 1
ATOM 2134 N N . THR A 1 288 ? 4.573 -36.747 2.363 1.00 39.56 288 THR A N 1
ATOM 2135 C CA . THR A 1 288 ? 5.371 -37.017 1.161 1.00 39.56 288 THR A CA 1
ATOM 2136 C C . THR A 1 288 ? 6.635 -36.177 1.263 1.00 39.56 288 THR A C 1
ATOM 2138 O O . THR A 1 288 ? 6.572 -34.953 1.189 1.00 39.56 288 THR A O 1
ATOM 2141 N N . SER A 1 289 ? 7.765 -36.846 1.492 1.00 34.25 289 SER A N 1
ATOM 2142 C CA . SER A 1 289 ? 9.105 -36.269 1.382 1.00 34.25 289 SER A CA 1
ATOM 2143 C C . SER A 1 289 ? 9.451 -36.126 -0.100 1.00 34.25 289 SER A C 1
ATOM 2145 O O . SER A 1 289 ? 9.308 -37.093 -0.849 1.00 34.25 289 SER A O 1
ATOM 2147 N N . ILE A 1 290 ? 9.871 -34.934 -0.525 1.00 38.03 290 ILE A N 1
ATOM 2148 C CA . ILE A 1 290 ? 10.440 -34.687 -1.853 1.00 38.03 290 ILE A CA 1
ATOM 2149 C C . ILE A 1 290 ? 11.941 -34.500 -1.654 1.00 38.03 290 ILE A C 1
ATOM 2151 O O . ILE A 1 290 ? 12.379 -33.565 -0.990 1.00 38.03 290 ILE A O 1
ATOM 2155 N N . GLU A 1 291 ? 12.709 -35.429 -2.208 1.00 37.69 291 GLU A N 1
ATOM 2156 C CA . GLU A 1 291 ? 14.165 -35.465 -2.161 1.00 37.69 291 GLU A CA 1
ATOM 2157 C C . GLU A 1 291 ? 14.698 -34.829 -3.455 1.00 37.69 291 GLU A C 1
ATOM 2159 O O . GLU A 1 291 ? 14.499 -35.360 -4.550 1.00 37.69 291 GLU A O 1
ATOM 2164 N N . CYS A 1 292 ? 15.318 -33.651 -3.350 1.00 33.94 292 CYS A N 1
ATOM 2165 C CA . CYS A 1 292 ? 15.990 -33.004 -4.475 1.00 33.94 292 CYS A CA 1
ATOM 2166 C C . CYS A 1 292 ? 17.356 -33.661 -4.685 1.00 33.94 292 CYS A C 1
ATOM 2168 O O . CYS A 1 292 ? 18.229 -33.582 -3.824 1.00 33.94 292 CYS A O 1
ATOM 2170 N N . LYS A 1 293 ? 17.534 -34.313 -5.836 1.00 38.06 293 LYS A N 1
ATOM 2171 C CA . LYS A 1 293 ? 18.828 -34.827 -6.289 1.00 38.06 293 LYS A CA 1
ATOM 2172 C C . LYS A 1 293 ? 19.578 -33.726 -7.033 1.00 38.06 293 LYS A C 1
ATOM 2174 O O . LYS A 1 293 ? 19.138 -33.303 -8.101 1.00 38.06 293 LYS A O 1
ATOM 2179 N N . ASP A 1 294 ? 20.713 -33.319 -6.482 1.00 52.12 294 ASP A N 1
ATOM 2180 C CA . ASP A 1 294 ? 21.721 -32.527 -7.179 1.00 52.12 294 ASP A CA 1
ATOM 2181 C C . ASP A 1 294 ? 22.308 -33.348 -8.332 1.00 52.12 294 ASP A C 1
ATOM 2183 O O . ASP A 1 294 ? 22.777 -34.470 -8.133 1.00 52.12 294 ASP A O 1
ATOM 2187 N N . ASN A 1 295 ? 22.287 -32.790 -9.542 1.00 46.00 295 ASN A N 1
ATOM 2188 C CA . ASN A 1 295 ? 22.975 -33.358 -10.696 1.00 46.00 295 ASN A CA 1
ATOM 2189 C C . ASN A 1 295 ? 24.015 -32.344 -11.175 1.00 46.00 295 ASN A C 1
ATOM 2191 O O . ASN A 1 295 ? 23.681 -31.321 -11.770 1.00 46.00 295 ASN A O 1
ATOM 2195 N N . VAL A 1 296 ? 25.277 -32.644 -10.874 1.00 47.09 296 VAL A N 1
ATOM 2196 C CA . VAL A 1 296 ? 26.461 -31.973 -11.410 1.00 47.09 296 VAL A CA 1
ATOM 2197 C C . VAL A 1 296 ? 26.909 -32.751 -12.642 1.00 47.09 296 VAL A C 1
ATOM 2199 O O . VAL A 1 296 ? 27.262 -33.920 -12.510 1.00 47.09 296 VAL A O 1
ATOM 2202 N N . HIS A 1 297 ? 26.924 -32.095 -13.802 1.00 48.28 297 HIS A N 1
ATOM 2203 C CA . HIS A 1 297 ? 27.848 -32.362 -14.907 1.00 48.28 297 HIS A CA 1
ATOM 2204 C C . HIS A 1 297 ? 28.043 -31.098 -15.740 1.00 48.28 297 HIS A C 1
ATOM 2206 O O . HIS A 1 297 ? 27.025 -30.451 -16.070 1.00 48.28 297 HIS A O 1
#